Protein AF-A0AAN6LYJ6-F1 (afdb_monomer_lite)

Sequence (359 aa):
MAGTMRPEDMAMSTTPTLSSTTLPDLSLPKSASKPSTPRAPRIDIEPLYGAVKMAISDADWTLYKTSLSAFLLGNLNQEELSGRLDRIFSRAASSSSEAGGLSRAGLERAHNALVMGVYANVWRDAPEAGIASWVSSSDKLSGSVPKGTGDESEKRLKHEVMHISRRERKRLKTMHQGGGAGGSAFDFAPVDTVGGIMMEYHEARRVKLPDAGPAAQAGGYGKTNWDLEIRKRYTAPLFAETHEFPTPLTISARLLPICYESGLPQGHAPDCADLVNLATETYVKEALTAIFTIVMSNGSGYVRTAEYKKRVAREEEKVAAGEMLRVGGRELPVEAEERRRRPMLCAGFGGGGGERKVS

Radius of gyration: 39.92 Å; chains: 1; bounding box: 102×97×78 Å

Organism: NCBI:txid1892770

InterPro domains:
  IPR024738 Transcriptional coactivator Hfi1/Transcriptional adapter 1 [PF12767] (40-294)
  IPR024738 Transcriptional coactivator Hfi1/Transcriptional adapter 1 [PTHR21277] (40-304)

Structure (mmCIF, N/CA/C/O backbone):
data_AF-A0AAN6LYJ6-F1
#
_entry.id   AF-A0AAN6LYJ6-F1
#
loop_
_atom_site.group_PDB
_atom_site.id
_atom_site.type_symbol
_atom_site.label_atom_id
_atom_site.label_alt_id
_atom_site.label_comp_id
_atom_site.label_asym_id
_atom_site.label_entity_id
_atom_site.label_seq_id
_atom_site.pdbx_PDB_ins_code
_atom_site.Cartn_x
_atom_site.Cartn_y
_atom_site.Cartn_z
_atom_site.occupancy
_atom_site.B_iso_or_equiv
_atom_site.auth_seq_id
_atom_site.auth_comp_id
_atom_site.auth_asym_id
_atom_site.auth_atom_id
_atom_site.pdbx_PDB_model_num
ATOM 1 N N . MET A 1 1 ? 44.508 45.137 -17.932 1.00 35.22 1 MET A N 1
ATOM 2 C CA . MET A 1 1 ? 45.289 44.282 -18.853 1.00 35.22 1 MET A CA 1
ATOM 3 C C . MET A 1 1 ? 45.156 42.861 -18.331 1.00 35.22 1 MET A C 1
ATOM 5 O O . MET A 1 1 ? 45.597 42.612 -17.225 1.00 35.22 1 MET A O 1
ATOM 9 N N . ALA A 1 2 ? 44.207 42.078 -18.844 1.00 36.25 2 ALA A N 1
ATOM 10 C CA . ALA A 1 2 ? 44.308 41.262 -20.062 1.00 36.25 2 ALA A CA 1
ATOM 11 C C . ALA A 1 2 ? 45.275 40.077 -19.883 1.00 36.25 2 ALA A C 1
ATOM 13 O O . ALA A 1 2 ? 46.470 40.284 -19.707 1.00 36.25 2 ALA A O 1
ATOM 14 N N . GLY A 1 3 ? 44.732 38.856 -19.944 1.00 35.25 3 GLY A N 1
ATOM 15 C CA . GLY A 1 3 ? 45.495 37.608 -19.900 1.00 35.25 3 GLY A CA 1
ATOM 16 C C . GLY A 1 3 ? 44.614 36.376 -19.685 1.00 35.25 3 GLY A C 1
ATOM 17 O O . GLY A 1 3 ? 44.611 35.794 -18.611 1.00 35.25 3 GLY A O 1
ATOM 18 N N . THR A 1 4 ? 43.829 36.011 -20.698 1.00 42.16 4 THR A N 1
ATOM 19 C CA . THR A 1 4 ? 43.062 34.759 -20.794 1.00 42.16 4 THR A CA 1
ATOM 20 C C . THR A 1 4 ? 43.987 33.561 -21.032 1.00 42.16 4 THR A C 1
ATOM 22 O O . THR A 1 4 ? 44.785 33.616 -21.967 1.00 42.16 4 THR A O 1
ATOM 25 N N . MET A 1 5 ? 43.826 32.455 -20.296 1.00 34.84 5 MET A N 1
ATOM 26 C CA . MET A 1 5 ? 44.356 31.139 -20.688 1.00 34.84 5 MET A CA 1
ATOM 27 C C . MET A 1 5 ? 43.262 30.068 -20.590 1.00 34.84 5 MET A C 1
ATOM 29 O O . MET A 1 5 ? 42.453 30.070 -19.665 1.00 34.84 5 MET A O 1
ATOM 33 N N . ARG A 1 6 ? 43.211 29.226 -21.626 1.00 39.53 6 ARG A N 1
ATOM 34 C CA . ARG A 1 6 ? 42.190 28.213 -21.930 1.00 39.53 6 ARG A CA 1
ATOM 35 C C . ARG A 1 6 ? 42.387 26.940 -21.086 1.00 39.53 6 ARG A C 1
ATOM 37 O O . ARG A 1 6 ? 43.533 26.623 -20.784 1.00 39.53 6 ARG A O 1
ATOM 44 N N . PRO A 1 7 ? 41.327 26.177 -20.766 1.00 38.97 7 PRO A N 1
ATOM 45 C CA . PRO A 1 7 ? 41.443 24.883 -20.108 1.00 38.97 7 PRO A CA 1
ATOM 46 C C . PRO A 1 7 ? 41.511 23.766 -21.160 1.00 38.97 7 PRO A C 1
ATOM 48 O O . PRO A 1 7 ? 40.507 23.142 -21.476 1.00 38.97 7 PRO A O 1
ATOM 51 N N . GLU A 1 8 ? 42.696 23.528 -21.712 1.00 43.75 8 GLU A N 1
ATOM 52 C CA . GLU A 1 8 ? 42.963 22.409 -22.627 1.00 43.75 8 GLU A CA 1
ATOM 53 C C . GLU A 1 8 ? 44.213 21.656 -22.143 1.00 43.75 8 GLU A C 1
ATOM 55 O O . GLU A 1 8 ? 45.146 21.490 -22.906 1.00 43.75 8 GLU A O 1
ATOM 60 N N . ASP A 1 9 ? 44.282 21.265 -20.866 1.00 37.16 9 ASP A N 1
ATOM 61 C CA . ASP A 1 9 ? 45.361 20.405 -20.346 1.00 37.16 9 ASP A CA 1
ATOM 62 C C . ASP A 1 9 ? 44.848 19.574 -19.154 1.00 37.16 9 ASP A C 1
ATOM 64 O O . ASP A 1 9 ? 45.142 19.821 -17.983 1.00 37.16 9 ASP A O 1
ATOM 68 N N . MET A 1 10 ? 44.011 18.577 -19.457 1.00 39.38 10 MET A N 1
ATOM 69 C CA . MET A 1 10 ? 43.716 17.476 -18.538 1.00 39.38 10 MET A CA 1
ATOM 70 C C . MET A 1 10 ? 44.879 16.481 -18.570 1.00 39.38 10 MET A C 1
ATOM 72 O O . MET A 1 10 ? 45.149 15.854 -19.594 1.00 39.38 10 MET A O 1
ATOM 76 N N . ALA A 1 11 ? 45.538 16.315 -17.425 1.00 39.69 11 ALA A N 1
ATOM 77 C CA . ALA A 1 11 ? 46.565 15.310 -17.195 1.00 39.69 11 ALA A CA 1
ATOM 78 C C . ALA A 1 11 ? 46.024 13.891 -17.460 1.00 39.69 11 ALA A C 1
ATOM 80 O O . ALA A 1 11 ? 45.258 13.341 -16.666 1.00 39.69 11 ALA A O 1
ATOM 81 N N . MET A 1 12 ? 46.442 13.296 -18.578 1.00 40.44 12 MET A N 1
ATOM 82 C CA . MET A 1 12 ? 46.222 11.888 -18.894 1.00 40.44 12 MET A CA 1
ATOM 83 C C . MET A 1 12 ? 47.358 11.036 -18.318 1.00 40.44 12 MET A C 1
ATOM 85 O O . MET A 1 12 ? 48.542 11.320 -18.491 1.00 40.44 12 MET A O 1
ATOM 89 N N . SER A 1 13 ? 46.940 9.987 -17.618 1.00 36.19 13 SER A N 1
ATOM 90 C CA . SER A 1 13 ? 47.726 8.939 -16.970 1.00 36.19 13 SER A CA 1
ATOM 91 C C . SER A 1 13 ? 48.822 8.340 -17.868 1.00 36.19 13 SER A C 1
ATOM 93 O O . SER A 1 13 ? 48.566 7.930 -18.998 1.00 36.19 13 SER A O 1
ATOM 95 N N . THR A 1 14 ? 50.045 8.252 -17.342 1.00 42.72 14 THR A N 1
ATOM 96 C CA . THR A 1 14 ? 51.196 7.586 -17.960 1.00 42.72 14 THR A CA 1
ATOM 97 C C . THR A 1 14 ? 51.267 6.117 -17.532 1.00 42.72 14 THR A C 1
ATOM 99 O O . THR A 1 14 ? 51.727 5.792 -16.440 1.00 42.72 14 THR A O 1
ATOM 102 N N . THR A 1 15 ? 50.876 5.196 -18.415 1.00 40.22 15 THR A N 1
ATOM 103 C CA . THR A 1 15 ? 51.279 3.780 -18.325 1.00 40.22 15 THR A CA 1
ATOM 104 C C . THR A 1 15 ? 52.305 3.463 -19.415 1.00 40.22 15 THR A C 1
ATOM 106 O O . THR A 1 15 ? 52.010 3.705 -20.587 1.00 40.22 15 THR A O 1
ATOM 109 N N . PRO A 1 16 ? 53.494 2.925 -19.082 1.00 41.16 16 PRO A N 1
ATOM 110 C CA . PRO A 1 16 ? 54.502 2.563 -20.074 1.00 41.16 16 PRO A CA 1
ATOM 111 C C . PRO A 1 16 ? 54.126 1.273 -20.819 1.00 41.16 16 PRO A C 1
ATOM 113 O O . PRO A 1 16 ? 53.733 0.273 -20.219 1.00 41.16 16 PRO A O 1
ATOM 116 N N . THR A 1 17 ? 54.279 1.297 -22.140 1.00 44.47 17 THR A N 1
ATOM 117 C CA . THR A 1 17 ? 54.161 0.149 -23.045 1.00 44.47 17 THR A CA 1
ATOM 118 C C . THR A 1 17 ? 55.402 -0.746 -22.945 1.00 44.47 17 THR A C 1
ATOM 120 O O . THR A 1 17 ? 56.526 -0.284 -23.133 1.00 44.47 17 THR A O 1
ATOM 123 N N . LEU A 1 18 ? 55.211 -2.040 -22.661 1.00 36.66 18 LEU A N 1
ATOM 124 C CA . LEU A 1 18 ? 56.278 -3.048 -22.703 1.00 36.66 18 LEU A CA 1
ATOM 125 C C . LEU A 1 18 ? 56.369 -3.675 -24.101 1.00 36.66 18 LEU A C 1
ATOM 127 O O . LEU A 1 18 ? 55.358 -3.995 -24.727 1.00 36.66 18 LEU A O 1
ATOM 131 N N . SER A 1 19 ? 57.599 -3.826 -24.587 1.00 42.50 19 SER A N 1
ATOM 132 C CA . SER A 1 19 ? 57.957 -4.343 -25.905 1.00 42.50 19 SER A CA 1
ATOM 133 C C . SER A 1 19 ? 57.715 -5.852 -26.049 1.00 42.50 19 SER A C 1
ATOM 135 O O . SER A 1 19 ? 57.968 -6.648 -25.148 1.00 42.50 19 SER A O 1
ATOM 137 N N . SER A 1 20 ? 57.260 -6.246 -27.240 1.00 48.03 20 SER A N 1
ATOM 138 C CA . SER A 1 20 ? 57.118 -7.636 -27.680 1.00 48.03 20 SER A CA 1
ATOM 139 C C . SER A 1 20 ? 58.488 -8.215 -28.045 1.00 48.03 20 SER A C 1
ATOM 141 O O . SER A 1 20 ? 59.059 -7.864 -29.079 1.00 48.03 20 SER A O 1
ATOM 143 N N . THR A 1 21 ? 59.010 -9.140 -27.244 1.00 37.03 21 THR A N 1
ATOM 144 C CA . THR A 1 21 ? 60.080 -10.051 -27.674 1.00 37.03 21 THR A CA 1
ATOM 145 C C . THR A 1 21 ? 59.846 -11.430 -27.065 1.00 37.03 21 THR A C 1
ATOM 147 O O . THR A 1 21 ? 59.827 -11.598 -25.849 1.00 37.03 21 THR A O 1
ATOM 150 N N . THR A 1 22 ? 59.625 -12.415 -27.932 1.00 45.69 22 THR A N 1
ATOM 151 C CA . THR A 1 22 ? 59.479 -13.837 -27.606 1.00 45.69 22 THR A CA 1
ATOM 152 C C . THR A 1 22 ? 60.817 -14.425 -27.155 1.00 45.69 22 THR A C 1
ATOM 154 O O . THR A 1 22 ? 61.798 -14.333 -27.893 1.00 45.69 22 THR A O 1
ATOM 157 N N . LEU A 1 23 ? 60.851 -15.050 -25.974 1.00 36.84 23 LEU A N 1
ATOM 158 C CA . LEU A 1 23 ? 61.999 -15.807 -25.459 1.00 36.84 23 LEU A CA 1
ATOM 159 C C . LEU A 1 23 ? 61.791 -17.327 -25.629 1.00 36.84 23 LEU A C 1
ATOM 161 O O . LEU A 1 23 ? 60.643 -17.777 -25.640 1.00 36.84 23 LEU A O 1
ATOM 165 N N . PRO A 1 24 ? 62.881 -18.103 -25.801 1.00 41.25 24 PRO A N 1
ATOM 166 C CA . PRO A 1 24 ? 62.840 -19.489 -26.253 1.00 41.25 24 PRO A CA 1
ATOM 167 C C . PRO A 1 24 ? 62.455 -20.484 -25.151 1.00 41.25 24 PRO A C 1
ATOM 169 O O . PRO A 1 24 ? 62.649 -20.243 -23.961 1.00 41.25 24 PRO A O 1
ATOM 172 N N . ASP A 1 25 ? 61.931 -21.614 -25.626 1.00 46.00 25 ASP A N 1
ATOM 173 C CA . ASP A 1 25 ? 61.539 -22.833 -24.919 1.00 46.00 25 ASP A CA 1
ATOM 174 C C . ASP A 1 25 ? 62.531 -23.237 -23.814 1.00 46.00 25 ASP A C 1
ATOM 176 O O . ASP A 1 25 ? 63.673 -23.619 -24.077 1.00 46.00 25 ASP A O 1
ATOM 180 N N . LEU A 1 26 ? 62.076 -23.147 -22.562 1.00 37.19 26 LEU A N 1
ATOM 181 C CA . LEU A 1 26 ? 62.753 -23.722 -21.409 1.00 37.19 26 LEU A CA 1
ATOM 182 C C . LEU A 1 26 ? 61.766 -24.663 -20.721 1.00 37.19 26 LEU A C 1
ATOM 184 O O . LEU A 1 26 ? 60.864 -24.246 -19.993 1.00 37.19 26 LEU A O 1
ATOM 188 N N . SER A 1 27 ? 61.950 -25.951 -20.993 1.00 46.25 27 SER A N 1
ATOM 189 C CA . SER A 1 27 ? 61.278 -27.075 -20.353 1.00 46.25 27 SER A CA 1
ATOM 190 C C . SER A 1 27 ? 61.159 -26.869 -18.838 1.00 46.25 27 SER A C 1
ATOM 192 O O . SER A 1 27 ? 62.165 -26.901 -18.121 1.00 46.25 27 SER A O 1
ATOM 194 N N . LEU A 1 28 ? 59.930 -26.681 -18.345 1.00 35.25 28 LEU A N 1
ATOM 195 C CA . LEU A 1 28 ? 59.647 -26.633 -16.912 1.00 35.25 28 LEU A CA 1
ATOM 196 C C . LEU A 1 28 ? 60.074 -27.962 -16.262 1.00 35.25 28 LEU A C 1
ATOM 198 O O . LEU A 1 28 ? 59.647 -29.029 -16.720 1.00 35.25 28 LEU A O 1
ATOM 202 N N . PRO A 1 29 ? 60.849 -27.941 -15.165 1.00 39.16 29 PRO A N 1
ATOM 203 C CA . PRO A 1 29 ? 61.059 -29.139 -14.376 1.00 39.16 29 PRO A CA 1
ATOM 204 C C . PRO A 1 29 ? 59.720 -29.534 -13.743 1.00 39.16 29 PRO A C 1
ATOM 206 O O . PRO A 1 29 ? 59.057 -28.712 -13.107 1.00 39.16 29 PRO A O 1
ATOM 209 N N . LYS A 1 30 ? 59.326 -30.806 -13.902 1.00 44.53 30 LYS A N 1
ATOM 210 C CA . LYS A 1 30 ? 58.288 -31.443 -13.078 1.00 44.53 30 LYS A CA 1
ATOM 211 C C . LYS A 1 30 ? 58.607 -31.127 -11.620 1.00 44.53 30 LYS A C 1
ATOM 213 O O . LYS A 1 30 ? 59.593 -31.635 -11.088 1.00 44.53 30 LYS A O 1
ATOM 218 N N . SER A 1 31 ? 57.799 -30.279 -10.983 1.00 36.41 31 SER A N 1
ATOM 219 C CA . SER A 1 31 ? 57.945 -30.020 -9.558 1.00 36.41 31 SER A CA 1
ATOM 220 C C . SER A 1 31 ? 57.679 -31.328 -8.829 1.00 36.41 31 SER A C 1
ATOM 222 O O . SER A 1 31 ? 56.545 -31.810 -8.786 1.00 36.41 31 SER A O 1
ATOM 224 N N . ALA A 1 32 ? 58.747 -31.903 -8.286 1.00 41.16 32 ALA A N 1
ATOM 225 C CA . ALA A 1 32 ? 58.673 -32.949 -7.294 1.00 41.16 32 ALA A CA 1
ATOM 226 C C . ALA A 1 32 ? 57.682 -32.514 -6.209 1.00 41.16 32 ALA A C 1
ATOM 228 O O . ALA A 1 32 ? 57.756 -31.398 -5.683 1.00 41.16 32 ALA A O 1
ATOM 229 N N . SER A 1 33 ? 56.737 -33.403 -5.917 1.00 42.97 33 SER A N 1
ATOM 230 C CA . SER A 1 33 ? 55.856 -33.324 -4.765 1.00 42.97 33 SER A CA 1
ATOM 231 C C . SER A 1 33 ? 56.695 -33.014 -3.528 1.00 42.97 33 SER A C 1
ATOM 233 O O . SER A 1 33 ? 57.471 -33.855 -3.068 1.00 42.97 33 SER A O 1
ATOM 235 N N . LYS A 1 34 ? 56.546 -31.806 -2.979 1.00 39.91 34 LYS A N 1
ATOM 236 C CA . LYS A 1 34 ? 56.942 -31.561 -1.592 1.00 39.91 34 LYS A CA 1
ATOM 237 C C . LYS A 1 34 ? 56.217 -32.612 -0.740 1.00 39.91 34 LYS A C 1
ATOM 239 O O . LYS A 1 34 ? 55.037 -32.851 -1.015 1.00 39.91 34 LYS A O 1
ATOM 244 N N . PRO A 1 35 ? 56.861 -33.236 0.259 1.00 41.00 35 PRO A N 1
ATOM 245 C CA . PRO A 1 35 ? 56.142 -34.058 1.216 1.00 41.00 35 PRO A CA 1
ATOM 246 C C . PRO A 1 35 ? 55.232 -33.111 2.001 1.00 41.00 35 PRO A C 1
ATOM 248 O O . PRO A 1 35 ? 55.655 -32.452 2.949 1.00 41.00 35 PRO A O 1
ATOM 251 N N . SER A 1 36 ? 53.997 -32.963 1.522 1.00 49.09 36 SER A N 1
ATOM 252 C CA . SER A 1 36 ? 52.920 -32.358 2.286 1.00 49.09 36 SER A CA 1
ATOM 253 C C . SER A 1 36 ? 52.790 -33.213 3.533 1.00 49.09 36 SER A C 1
ATOM 255 O O . SER A 1 36 ? 52.619 -34.430 3.429 1.00 49.09 36 SER A O 1
ATOM 257 N N . THR A 1 37 ? 52.939 -32.596 4.704 1.00 57.88 37 THR A N 1
ATOM 258 C CA . THR A 1 37 ? 52.499 -33.160 5.981 1.00 57.88 37 THR A CA 1
ATOM 259 C C . THR A 1 37 ? 51.212 -33.949 5.730 1.00 57.88 37 THR A C 1
ATOM 261 O O . THR A 1 37 ? 50.334 -33.372 5.088 1.00 57.88 37 THR A O 1
ATOM 264 N N . PRO A 1 38 ? 51.089 -35.230 6.136 1.00 55.91 38 PRO A N 1
ATOM 265 C CA . PRO A 1 38 ? 49.973 -36.077 5.727 1.00 55.91 38 PRO A CA 1
ATOM 266 C C . PRO A 1 38 ? 48.663 -35.423 6.159 1.00 55.91 38 PRO A C 1
ATOM 268 O O . PRO A 1 38 ? 48.257 -35.490 7.320 1.00 55.91 38 PRO A O 1
ATOM 271 N N . ARG A 1 39 ? 48.025 -34.717 5.227 1.00 60.56 39 ARG A N 1
ATOM 272 C CA . ARG A 1 39 ? 46.724 -34.116 5.446 1.00 60.56 39 ARG A CA 1
ATOM 273 C C . ARG A 1 39 ? 45.759 -35.283 5.443 1.00 60.56 39 ARG A C 1
ATOM 275 O O . ARG A 1 39 ? 45.873 -36.184 4.613 1.00 60.56 39 ARG A O 1
ATOM 282 N N . ALA A 1 40 ? 44.864 -35.314 6.424 1.00 70.62 40 ALA A N 1
ATOM 283 C CA . ALA A 1 40 ? 43.937 -36.426 6.560 1.00 70.62 40 ALA A CA 1
ATOM 284 C C . ALA A 1 40 ? 43.238 -36.691 5.209 1.00 70.62 40 ALA A C 1
ATOM 286 O O . ALA A 1 40 ? 42.782 -35.725 4.581 1.00 70.62 40 ALA A O 1
ATOM 287 N N . PRO A 1 41 ? 43.153 -37.961 4.765 1.00 75.06 41 PRO A N 1
ATOM 288 C CA . PRO A 1 41 ? 42.581 -38.309 3.467 1.00 75.06 41 PRO A CA 1
ATOM 289 C C . PRO A 1 41 ? 41.174 -37.730 3.351 1.00 75.06 41 PRO A C 1
ATOM 291 O O . PRO A 1 41 ? 40.460 -37.646 4.351 1.00 75.06 41 PRO A O 1
ATOM 294 N N . ARG A 1 42 ? 40.771 -37.275 2.163 1.00 79.31 42 ARG A N 1
ATOM 295 C CA . ARG A 1 42 ? 39.462 -36.639 1.961 1.00 79.31 42 ARG A CA 1
ATOM 296 C C . ARG A 1 42 ? 38.343 -37.556 2.469 1.00 79.31 42 ARG A C 1
ATOM 298 O O . ARG A 1 42 ? 38.397 -38.764 2.266 1.00 79.31 42 ARG A O 1
ATOM 305 N N . ILE A 1 43 ? 37.362 -36.993 3.172 1.00 85.56 43 ILE A N 1
ATOM 306 C CA . ILE A 1 43 ? 36.210 -37.771 3.637 1.00 85.56 43 ILE A CA 1
ATOM 307 C C . ILE A 1 43 ? 35.398 -38.148 2.407 1.00 85.56 43 ILE A C 1
ATOM 309 O O . ILE A 1 43 ? 35.029 -37.265 1.626 1.00 85.56 43 ILE A O 1
ATOM 313 N N . ASP A 1 44 ? 35.110 -39.436 2.259 1.00 84.75 44 ASP A N 1
ATOM 314 C CA . ASP A 1 44 ? 34.192 -39.903 1.236 1.00 84.75 44 ASP A CA 1
ATOM 315 C C . ASP A 1 44 ? 32.763 -39.453 1.575 1.00 84.75 44 ASP A C 1
ATOM 317 O O . ASP A 1 44 ? 32.168 -39.862 2.575 1.00 84.75 44 ASP A O 1
ATOM 321 N N . ILE A 1 45 ? 32.238 -38.544 0.756 1.00 87.50 45 ILE A N 1
ATOM 322 C CA . ILE A 1 45 ? 30.889 -37.989 0.904 1.00 87.50 45 ILE A CA 1
ATOM 323 C C . ILE A 1 45 ? 29.832 -38.849 0.211 1.00 87.50 45 ILE A C 1
ATOM 325 O O . ILE A 1 45 ? 28.647 -38.625 0.442 1.00 87.50 45 ILE A O 1
ATOM 329 N N . GLU A 1 46 ? 30.231 -39.816 -0.618 1.00 84.62 46 GLU A N 1
ATOM 330 C CA . GLU A 1 46 ? 29.321 -40.687 -1.360 1.00 84.62 46 GLU A CA 1
ATOM 331 C C . GLU A 1 46 ? 28.373 -41.487 -0.448 1.00 84.62 46 GLU A C 1
ATOM 333 O O . GLU A 1 46 ? 27.155 -41.365 -0.627 1.00 84.62 46 GLU A O 1
ATOM 338 N N . PRO A 1 47 ? 28.844 -42.214 0.586 1.00 87.94 47 PRO A N 1
ATOM 339 C CA . PRO A 1 47 ? 27.946 -42.944 1.482 1.00 87.94 47 PRO A CA 1
ATOM 340 C C . PRO A 1 47 ? 27.035 -42.007 2.288 1.00 87.94 47 PRO A C 1
ATOM 342 O O . PRO A 1 47 ? 25.889 -42.351 2.574 1.00 87.94 47 PRO A O 1
ATOM 345 N N . LEU A 1 48 ? 27.511 -40.801 2.616 1.00 87.69 48 LEU A N 1
ATOM 346 C CA . LEU A 1 48 ? 26.734 -39.798 3.350 1.00 87.69 48 LEU A CA 1
ATOM 347 C C . LEU A 1 48 ? 25.624 -39.204 2.475 1.00 87.69 48 LEU A C 1
ATOM 349 O O . LEU A 1 48 ? 24.488 -39.055 2.920 1.00 87.69 48 LEU A O 1
ATOM 353 N N . TYR A 1 49 ? 25.937 -38.904 1.216 1.00 88.50 49 TYR A N 1
ATOM 354 C CA . TYR A 1 49 ? 24.971 -38.438 0.230 1.00 88.50 49 TYR A CA 1
ATOM 355 C C . TYR A 1 49 ? 23.918 -39.511 -0.057 1.00 88.50 49 TYR A C 1
ATOM 357 O O . TYR A 1 49 ? 22.723 -39.211 -0.056 1.00 88.50 49 TYR A O 1
ATOM 365 N N . GLY A 1 50 ? 24.353 -40.761 -0.249 1.00 86.12 50 GLY A N 1
ATOM 366 C CA . GLY A 1 50 ? 23.474 -41.908 -0.463 1.00 86.12 50 GLY A CA 1
ATOM 367 C C . GLY A 1 50 ? 22.507 -42.122 0.698 1.00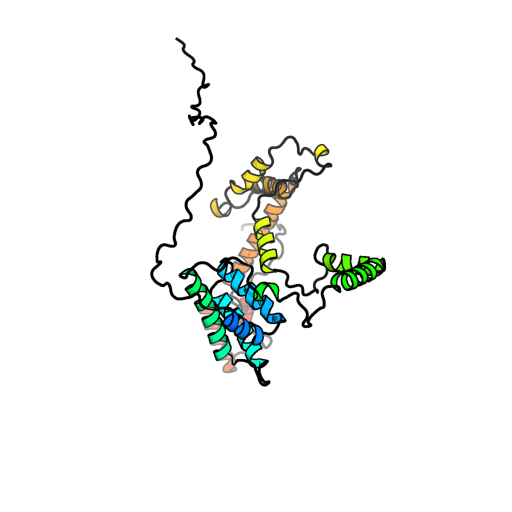 86.12 50 GLY A C 1
ATOM 368 O O . GLY A 1 50 ? 21.307 -42.250 0.469 1.00 86.12 50 GLY A O 1
ATOM 369 N N . ALA A 1 51 ? 22.994 -42.057 1.941 1.00 86.19 51 ALA A N 1
ATOM 370 C CA . ALA A 1 51 ? 22.163 -42.210 3.134 1.00 86.19 51 ALA A CA 1
ATOM 371 C C . ALA A 1 51 ? 21.048 -41.153 3.227 1.00 86.19 51 ALA A C 1
ATOM 373 O O . ALA A 1 51 ? 19.912 -41.486 3.558 1.00 86.19 51 ALA A O 1
ATOM 374 N N . VAL A 1 52 ? 21.347 -39.888 2.908 1.00 88.19 52 VAL A N 1
ATOM 375 C CA . VAL A 1 52 ? 20.335 -38.818 2.920 1.00 88.19 52 VAL A CA 1
ATOM 376 C C . VAL A 1 52 ? 19.379 -38.958 1.733 1.00 88.19 52 VAL A C 1
ATOM 378 O O . VAL A 1 52 ? 18.170 -38.846 1.911 1.00 88.19 52 VAL A O 1
ATOM 381 N N . LYS A 1 53 ? 19.895 -39.238 0.530 1.00 88.00 53 LYS A N 1
ATOM 382 C CA . LYS A 1 53 ? 19.073 -39.373 -0.680 1.00 88.00 53 LYS A CA 1
ATOM 383 C C . LYS A 1 53 ? 18.109 -40.558 -0.594 1.00 88.00 53 LYS A C 1
ATOM 385 O O . LYS A 1 53 ? 16.970 -40.418 -1.005 1.00 88.00 53 LYS A O 1
ATOM 390 N N . MET A 1 54 ? 18.539 -41.698 -0.055 1.00 85.44 54 MET A N 1
ATOM 391 C CA . MET A 1 54 ? 17.672 -42.872 0.117 1.00 85.44 54 MET A CA 1
ATOM 392 C C . MET A 1 54 ? 16.587 -42.664 1.177 1.00 85.44 54 MET A C 1
ATOM 394 O O . MET A 1 54 ? 15.542 -43.302 1.114 1.00 85.44 54 MET A O 1
ATOM 398 N N . ALA A 1 55 ? 16.837 -41.802 2.16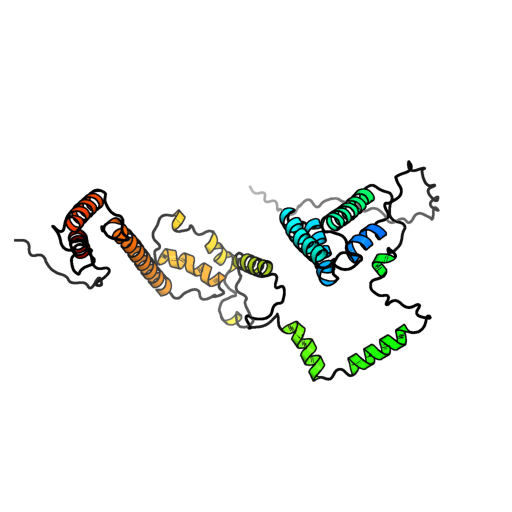2 1.00 84.81 55 ALA A N 1
ATOM 399 C CA . ALA A 1 55 ? 15.896 -41.546 3.245 1.00 84.81 55 ALA A CA 1
ATOM 400 C C . ALA A 1 55 ? 14.835 -40.488 2.898 1.00 84.81 55 ALA A C 1
ATOM 402 O O . ALA A 1 55 ? 13.830 -40.391 3.597 1.00 84.81 55 ALA A O 1
ATOM 403 N N . ILE A 1 56 ? 15.050 -39.682 1.855 1.00 87.31 56 ILE A N 1
ATOM 404 C CA . ILE A 1 56 ? 14.145 -38.608 1.429 1.00 87.31 56 ILE A CA 1
ATOM 405 C C . ILE A 1 56 ? 13.439 -39.030 0.134 1.00 87.31 56 ILE A C 1
ATOM 407 O O . ILE A 1 56 ? 14.048 -39.633 -0.743 1.00 87.31 56 ILE A O 1
ATOM 411 N N . SER A 1 57 ? 12.155 -38.694 -0.009 1.00 84.81 57 SER A N 1
ATOM 412 C CA . SER A 1 57 ? 11.408 -38.952 -1.248 1.00 84.81 57 SER A CA 1
ATOM 413 C C . SER A 1 57 ? 11.980 -38.160 -2.437 1.00 84.81 57 SER A C 1
ATOM 415 O O . SER A 1 57 ? 12.501 -37.059 -2.260 1.00 84.81 57 SER A O 1
ATOM 417 N N . ASP A 1 58 ? 11.829 -38.653 -3.671 1.00 79.56 58 ASP A N 1
ATOM 418 C CA . ASP A 1 58 ? 12.320 -37.940 -4.867 1.00 79.56 58 ASP A CA 1
ATOM 419 C C . ASP A 1 58 ? 11.703 -36.535 -5.027 1.00 79.56 58 ASP A C 1
ATOM 421 O O . ASP A 1 58 ? 12.372 -35.595 -5.473 1.00 79.56 58 ASP A O 1
ATOM 425 N N . ALA A 1 59 ? 10.443 -36.366 -4.612 1.00 79.38 59 ALA A N 1
ATOM 426 C CA . ALA A 1 59 ? 9.756 -35.076 -4.620 1.00 79.38 59 ALA A CA 1
ATOM 427 C C . ALA A 1 59 ? 10.383 -34.089 -3.618 1.00 79.38 59 ALA A C 1
ATOM 429 O O . ALA A 1 59 ? 10.646 -32.931 -3.954 1.00 79.38 59 ALA A O 1
ATOM 430 N N . ASP A 1 60 ? 10.685 -34.554 -2.404 1.00 86.00 60 ASP A N 1
ATOM 431 C CA . ASP A 1 60 ? 11.289 -33.731 -1.353 1.00 86.00 60 ASP A CA 1
ATOM 432 C C . ASP A 1 60 ? 12.796 -33.523 -1.556 1.00 86.00 60 ASP A C 1
ATOM 434 O O . ASP A 1 60 ? 13.360 -32.539 -1.075 1.00 86.00 60 ASP A O 1
ATOM 438 N N . TRP A 1 61 ? 13.461 -34.402 -2.308 1.00 88.94 61 TRP A N 1
ATOM 439 C CA . TRP A 1 61 ? 14.893 -34.326 -2.587 1.00 88.94 61 TRP A CA 1
ATOM 440 C C . TRP A 1 61 ? 15.274 -33.058 -3.354 1.00 88.94 61 TRP A C 1
ATOM 442 O O . TRP A 1 61 ? 16.300 -32.422 -3.085 1.00 88.94 61 TRP A O 1
ATOM 452 N N . THR A 1 62 ? 14.434 -32.654 -4.308 1.00 88.56 62 THR A N 1
ATOM 453 C CA . THR A 1 62 ? 14.635 -31.401 -5.043 1.00 88.56 62 THR A CA 1
ATOM 454 C C . THR A 1 62 ? 14.493 -30.204 -4.108 1.00 88.56 62 THR A C 1
ATOM 456 O O . THR A 1 62 ? 15.358 -29.329 -4.119 1.00 88.56 62 THR A O 1
ATOM 459 N N . LEU A 1 63 ? 13.476 -30.205 -3.240 1.00 88.69 63 LEU A N 1
ATOM 460 C CA . LEU A 1 63 ? 13.240 -29.144 -2.257 1.00 88.69 63 LEU A CA 1
ATOM 461 C C . LEU A 1 63 ? 14.361 -29.049 -1.210 1.00 88.69 63 LEU A C 1
ATOM 463 O O . LEU A 1 63 ? 14.743 -27.952 -0.802 1.00 88.69 63 LEU A O 1
ATOM 467 N N . TYR A 1 64 ? 14.910 -30.188 -0.793 1.00 92.31 64 TYR A N 1
ATOM 468 C CA . TYR A 1 64 ? 16.049 -30.268 0.116 1.00 92.31 64 TYR A CA 1
ATOM 469 C C . TYR A 1 64 ? 17.291 -29.592 -0.484 1.00 92.31 64 TYR A C 1
ATOM 471 O O . TYR A 1 64 ? 17.872 -28.698 0.135 1.00 92.31 64 TYR A O 1
ATOM 479 N N . LYS A 1 65 ? 17.662 -29.952 -1.723 1.00 91.12 65 LYS A N 1
ATOM 480 C CA . LYS A 1 65 ? 18.814 -29.352 -2.418 1.00 91.12 65 LYS A CA 1
ATOM 481 C C . LYS A 1 65 ? 18.629 -27.854 -2.645 1.00 91.12 65 LYS A C 1
ATOM 483 O O . LYS A 1 65 ? 19.551 -27.091 -2.376 1.00 91.12 65 LYS A O 1
ATOM 488 N N . THR A 1 66 ? 17.454 -27.424 -3.113 1.00 90.56 66 THR A N 1
ATOM 489 C CA . THR A 1 66 ? 17.191 -26.000 -3.373 1.00 90.56 66 THR A CA 1
ATOM 490 C C . THR A 1 66 ? 17.192 -25.179 -2.090 1.00 90.56 66 THR A C 1
ATOM 492 O O . THR A 1 66 ? 17.745 -24.083 -2.086 1.00 90.56 66 THR A O 1
ATOM 495 N N . SER A 1 67 ? 16.652 -25.712 -0.990 1.00 91.25 67 SER A N 1
ATOM 496 C CA . SER A 1 67 ? 16.679 -25.043 0.317 1.00 91.25 67 SER A CA 1
ATOM 497 C C . SER A 1 67 ? 18.107 -24.889 0.844 1.00 91.25 67 SER A C 1
ATOM 499 O O . SER A 1 67 ? 18.461 -23.812 1.319 1.00 91.25 67 SER A O 1
ATOM 501 N N . LEU A 1 68 ? 18.950 -25.918 0.695 1.00 91.62 68 LEU A N 1
ATOM 502 C CA . LEU A 1 68 ? 20.356 -25.848 1.094 1.00 91.62 68 LEU A CA 1
ATOM 503 C C . LEU A 1 68 ? 21.152 -24.864 0.222 1.00 91.62 68 LEU A C 1
ATOM 505 O O . LEU A 1 68 ? 21.904 -24.051 0.751 1.00 91.62 68 LEU A O 1
ATOM 509 N N . SER A 1 69 ? 20.963 -24.884 -1.102 1.00 92.31 69 SER A N 1
ATOM 510 C CA . SER A 1 69 ? 21.599 -23.919 -2.008 1.00 92.31 69 SER A CA 1
ATOM 511 C C . SER A 1 69 ? 21.178 -22.486 -1.704 1.00 92.31 69 SER A C 1
ATOM 513 O O . SER A 1 69 ? 22.020 -21.597 -1.663 1.00 92.31 69 SER A O 1
ATOM 515 N N . ALA A 1 70 ? 19.891 -22.254 -1.462 1.00 89.31 70 ALA A N 1
ATOM 516 C CA . ALA A 1 70 ? 19.383 -20.925 -1.174 1.00 89.31 70 ALA A CA 1
ATOM 517 C C . ALA A 1 70 ? 19.848 -20.415 0.206 1.00 89.31 70 ALA A C 1
ATOM 519 O O . ALA A 1 70 ? 20.139 -19.231 0.330 1.00 89.31 70 ALA A O 1
ATOM 520 N N . PHE A 1 71 ? 20.045 -21.290 1.199 1.00 93.06 71 PHE A N 1
ATOM 521 C CA . PHE A 1 71 ? 20.727 -20.925 2.447 1.00 93.06 71 PHE A CA 1
ATOM 522 C C . PHE A 1 71 ? 22.201 -20.554 2.221 1.00 93.06 71 PHE A C 1
ATOM 524 O O . PHE A 1 71 ? 22.644 -19.501 2.669 1.00 93.06 71 PHE A O 1
ATOM 531 N N . LEU A 1 72 ? 22.954 -21.363 1.464 1.00 89.12 72 LEU A N 1
ATOM 532 C CA . LEU A 1 72 ? 24.371 -21.093 1.175 1.00 89.12 72 LEU A CA 1
ATOM 533 C C . LEU A 1 72 ? 24.591 -19.816 0.346 1.00 89.12 72 LEU A C 1
ATOM 535 O O . LEU A 1 72 ? 25.633 -19.181 0.473 1.00 89.12 72 LEU A O 1
ATOM 539 N N . LEU A 1 73 ? 23.619 -19.435 -0.487 1.00 91.12 73 LEU A N 1
ATOM 540 C CA . LEU A 1 73 ? 23.632 -18.190 -1.262 1.00 91.12 73 LEU A CA 1
ATOM 541 C C . LEU A 1 73 ? 23.132 -16.968 -0.467 1.00 91.12 73 LEU A C 1
ATOM 543 O O . LEU A 1 73 ? 23.158 -15.862 -0.997 1.00 91.12 73 LEU A O 1
ATOM 547 N N . GLY A 1 74 ? 22.689 -17.150 0.783 1.00 90.75 74 GLY A N 1
ATOM 548 C CA . GLY A 1 74 ? 22.196 -16.069 1.644 1.00 90.75 74 GLY A CA 1
ATOM 549 C C . GLY A 1 74 ? 20.738 -15.659 1.405 1.00 90.75 74 GLY A C 1
ATOM 550 O O . GLY A 1 74 ? 20.304 -14.638 1.926 1.00 90.75 74 GLY A O 1
ATOM 551 N N . ASN A 1 75 ? 19.970 -16.447 0.648 1.00 90.00 75 ASN A N 1
ATOM 552 C CA . ASN A 1 75 ? 18.551 -16.196 0.377 1.00 90.00 75 ASN A CA 1
ATOM 553 C C . ASN A 1 75 ? 17.620 -16.725 1.482 1.00 90.00 75 ASN A C 1
ATOM 555 O O . ASN A 1 75 ? 16.434 -16.409 1.461 1.00 90.00 75 ASN A O 1
ATOM 559 N N . LEU A 1 76 ? 18.119 -17.569 2.396 1.00 90.69 76 LEU A N 1
ATOM 560 C CA . LEU A 1 76 ? 17.373 -18.045 3.566 1.00 90.69 76 LEU A CA 1
ATOM 561 C C . LEU A 1 76 ? 18.121 -17.761 4.865 1.00 90.69 76 LEU A C 1
ATOM 563 O O . LEU A 1 76 ? 19.337 -17.927 4.953 1.00 90.69 76 LEU A O 1
ATOM 567 N N . ASN A 1 77 ? 17.342 -17.450 5.895 1.00 92.31 77 ASN A N 1
ATOM 568 C CA . ASN A 1 77 ? 17.743 -17.427 7.301 1.00 92.31 77 ASN A CA 1
ATOM 569 C C . ASN A 1 77 ? 17.881 -18.871 7.860 1.00 92.31 77 ASN A C 1
ATOM 571 O O . ASN A 1 77 ? 17.223 -19.800 7.388 1.00 92.31 77 ASN A O 1
ATOM 575 N N . GLN A 1 78 ? 18.716 -19.067 8.889 1.00 91.94 78 GLN A N 1
ATOM 576 C CA . GLN A 1 78 ? 18.850 -20.324 9.642 1.00 91.94 78 GLN A CA 1
ATOM 577 C C . GLN A 1 78 ? 17.505 -20.893 10.133 1.00 91.94 78 GLN A C 1
ATOM 579 O O . GLN A 1 78 ? 17.283 -22.094 10.010 1.00 91.94 78 GLN A O 1
ATOM 584 N N . GLU A 1 79 ? 16.612 -20.055 10.663 1.00 92.38 79 GLU A N 1
ATOM 585 C CA . GLU A 1 79 ? 15.283 -20.451 11.156 1.00 92.38 79 GLU A CA 1
ATOM 586 C C . GLU A 1 79 ? 14.372 -20.941 10.019 1.00 92.38 79 GLU A C 1
ATOM 588 O O . GLU A 1 79 ? 13.622 -21.910 10.158 1.00 92.38 79 GLU A O 1
ATOM 593 N N . GLU A 1 80 ? 14.472 -20.311 8.850 1.00 92.00 80 GLU A N 1
ATOM 594 C CA . GLU A 1 80 ? 13.715 -20.712 7.666 1.00 92.00 80 GLU A CA 1
ATOM 595 C C . GLU A 1 80 ? 14.247 -22.023 7.089 1.00 92.00 80 GLU A C 1
ATOM 597 O O . GLU A 1 80 ? 13.461 -22.884 6.681 1.00 92.00 80 GLU A O 1
ATOM 602 N N . LEU A 1 81 ? 15.574 -22.200 7.076 1.00 92.81 81 LEU A N 1
ATOM 603 C CA . LEU A 1 81 ? 16.198 -23.458 6.690 1.00 92.81 81 LEU A CA 1
ATOM 604 C C . LEU A 1 81 ? 15.766 -24.576 7.643 1.00 92.81 81 LEU A C 1
ATOM 606 O O . LEU A 1 81 ? 15.300 -25.610 7.164 1.00 92.81 81 LEU A O 1
ATOM 610 N N . SER A 1 82 ? 15.870 -24.377 8.963 1.00 92.00 82 SER A N 1
ATOM 611 C CA . SER A 1 82 ? 15.456 -25.389 9.940 1.00 92.00 82 SER A CA 1
ATOM 612 C C . SER A 1 82 ? 13.977 -25.723 9.793 1.00 92.00 82 SER A C 1
ATOM 614 O O . SER A 1 82 ? 13.637 -26.896 9.697 1.00 92.00 82 SER A O 1
ATOM 616 N N . GLY A 1 83 ? 13.102 -24.726 9.625 1.00 93.06 83 GLY A N 1
ATOM 617 C CA . GLY A 1 83 ? 11.673 -24.959 9.412 1.00 93.06 83 GLY A CA 1
ATOM 618 C C . GLY A 1 83 ? 11.356 -25.744 8.131 1.00 93.06 83 GLY A C 1
ATOM 619 O O . GLY A 1 83 ? 10.435 -26.567 8.115 1.00 93.06 83 GLY A O 1
ATOM 620 N N . ARG A 1 84 ? 12.113 -25.536 7.044 1.00 92.56 84 ARG A N 1
ATOM 621 C CA . ARG A 1 84 ? 11.968 -26.320 5.802 1.00 92.56 84 ARG A CA 1
ATOM 622 C C . ARG A 1 84 ? 12.505 -27.740 5.962 1.00 92.56 84 ARG A C 1
ATOM 624 O O . ARG A 1 84 ? 11.821 -28.684 5.563 1.00 92.56 84 ARG A O 1
ATOM 631 N N . LEU A 1 85 ? 13.683 -27.899 6.564 1.00 91.25 85 LEU A N 1
ATOM 632 C CA . LEU A 1 85 ? 14.288 -29.206 6.824 1.00 91.25 85 LEU A CA 1
ATOM 633 C C . LEU A 1 85 ? 13.441 -30.034 7.795 1.00 91.25 85 LEU A C 1
ATOM 635 O O . LEU A 1 85 ? 13.219 -31.210 7.538 1.00 91.25 85 LEU A O 1
ATOM 639 N N . ASP A 1 86 ? 12.860 -29.422 8.825 1.00 91.00 86 ASP A N 1
ATOM 640 C CA . ASP A 1 86 ? 11.987 -30.090 9.792 1.00 91.00 86 ASP A CA 1
ATOM 641 C C . ASP A 1 86 ? 10.755 -30.711 9.137 1.00 91.00 86 ASP A C 1
ATOM 643 O O . ASP A 1 86 ? 10.352 -31.822 9.494 1.00 91.00 86 ASP A O 1
ATOM 647 N N . ARG A 1 87 ? 10.162 -30.025 8.154 1.00 89.94 87 ARG A N 1
ATOM 648 C CA . ARG A 1 87 ? 9.017 -30.538 7.385 1.00 89.94 87 ARG A CA 1
ATOM 649 C C . ARG A 1 87 ? 9.423 -31.703 6.488 1.00 89.94 87 ARG A C 1
ATOM 651 O O . ARG A 1 87 ? 8.692 -32.684 6.401 1.00 89.94 87 ARG A O 1
ATOM 658 N N . ILE A 1 88 ? 10.590 -31.613 5.853 1.00 89.75 88 ILE A N 1
ATOM 659 C CA . ILE A 1 88 ? 11.133 -32.690 5.016 1.00 89.75 88 ILE A CA 1
ATOM 660 C C . ILE A 1 88 ? 11.459 -33.913 5.882 1.00 89.75 88 ILE A C 1
ATOM 662 O O . ILE A 1 88 ? 11.042 -35.021 5.561 1.00 89.75 88 ILE A O 1
ATOM 666 N N . PHE A 1 89 ? 12.136 -33.722 7.016 1.00 90.19 89 PHE A N 1
ATOM 667 C CA . PHE A 1 89 ? 12.546 -34.808 7.905 1.00 90.19 89 PHE A CA 1
ATOM 668 C C . PHE A 1 89 ? 11.370 -35.458 8.634 1.00 90.19 89 PHE A C 1
ATOM 670 O O . PHE A 1 89 ? 11.365 -36.672 8.814 1.00 90.19 89 PHE A O 1
ATOM 677 N N . SER A 1 90 ? 10.354 -34.683 9.026 1.00 87.75 90 SER A N 1
ATOM 678 C CA . SER A 1 90 ? 9.123 -35.236 9.609 1.00 87.75 90 SER A CA 1
ATOM 679 C C . SER A 1 90 ? 8.319 -36.056 8.600 1.00 87.75 90 SER A C 1
ATOM 681 O O . SER A 1 90 ? 7.858 -37.141 8.945 1.00 87.75 90 SER A O 1
ATOM 683 N N . ARG A 1 91 ? 8.206 -35.589 7.351 1.00 85.12 91 ARG A N 1
ATOM 684 C CA . ARG A 1 91 ? 7.543 -36.327 6.265 1.00 85.12 91 ARG A CA 1
ATOM 685 C C . ARG A 1 91 ? 8.302 -37.596 5.875 1.00 85.12 91 ARG A C 1
ATOM 687 O O . ARG A 1 91 ? 7.694 -38.651 5.722 1.00 85.12 91 ARG A O 1
ATOM 694 N N . ALA A 1 92 ? 9.627 -37.508 5.767 1.00 83.06 92 ALA A N 1
ATOM 695 C CA . ALA A 1 92 ? 10.486 -38.660 5.513 1.00 83.06 92 ALA A CA 1
ATOM 696 C C . ALA A 1 92 ? 10.319 -39.724 6.613 1.00 83.06 92 ALA A C 1
ATOM 698 O O . ALA A 1 92 ? 10.056 -40.888 6.315 1.00 83.06 92 ALA A O 1
ATOM 699 N N . ALA A 1 93 ? 10.346 -39.304 7.882 1.00 81.06 93 ALA A N 1
ATOM 700 C CA . ALA A 1 93 ? 10.176 -40.192 9.029 1.00 81.06 93 ALA A CA 1
ATOM 701 C C . ALA A 1 93 ? 8.767 -40.804 9.151 1.00 81.06 93 ALA A C 1
ATOM 703 O O . ALA A 1 93 ? 8.625 -41.896 9.696 1.00 81.06 93 ALA A O 1
ATOM 704 N N . SER A 1 94 ? 7.716 -40.134 8.662 1.00 76.31 94 SER A N 1
ATOM 705 C CA . SER A 1 94 ? 6.371 -40.721 8.628 1.00 76.31 94 SER A CA 1
ATOM 706 C C . SER A 1 94 ? 6.196 -41.719 7.481 1.00 76.31 94 SER A C 1
ATOM 708 O O . SER A 1 94 ? 5.389 -42.635 7.591 1.00 76.31 94 SER A O 1
ATOM 710 N N . SER A 1 95 ? 6.949 -41.561 6.387 1.00 68.94 95 SER A N 1
ATOM 711 C CA . SER A 1 95 ? 6.935 -42.488 5.244 1.00 68.94 95 SER A CA 1
ATOM 712 C C . SER A 1 95 ? 7.793 -43.743 5.451 1.00 68.94 95 SER A C 1
ATOM 714 O O . SER A 1 95 ? 7.539 -44.771 4.831 1.00 68.94 95 SER A O 1
ATOM 716 N N . SER A 1 96 ? 8.766 -43.703 6.366 1.00 62.12 96 SER A N 1
ATOM 717 C CA . SER A 1 96 ? 9.726 -44.784 6.633 1.00 62.12 96 SER A CA 1
ATOM 718 C C . SER A 1 96 ? 9.179 -45.959 7.462 1.00 62.12 96 SER A C 1
ATOM 720 O O . SER A 1 96 ? 9.955 -46.651 8.115 1.00 62.12 96 SER A O 1
ATOM 722 N N . SER A 1 97 ? 7.860 -46.185 7.490 1.00 55.75 97 SER A N 1
ATOM 723 C CA . SER A 1 97 ? 7.256 -47.295 8.254 1.00 55.75 97 SER A CA 1
ATOM 724 C C . SER A 1 97 ? 7.529 -48.689 7.662 1.00 55.75 97 SER A C 1
ATOM 726 O O . SER A 1 97 ? 7.226 -49.690 8.306 1.00 55.75 97 SER A O 1
ATOM 728 N N . GLU A 1 98 ? 8.151 -48.766 6.481 1.00 50.09 98 GLU A N 1
ATOM 729 C CA . GLU A 1 98 ? 8.624 -50.014 5.877 1.00 50.09 98 GLU A CA 1
ATOM 730 C C . GLU A 1 98 ? 10.153 -50.169 5.968 1.00 50.09 98 GLU A C 1
ATOM 732 O O . GLU A 1 98 ? 10.913 -49.198 6.018 1.00 50.09 98 GLU A O 1
ATOM 737 N N . ALA A 1 99 ? 10.588 -51.430 6.039 1.00 44.81 99 ALA A N 1
ATOM 738 C CA . ALA A 1 99 ? 11.925 -51.887 6.408 1.00 44.81 99 ALA A CA 1
ATOM 739 C C . ALA A 1 99 ? 13.055 -51.277 5.551 1.00 44.81 99 ALA A C 1
ATOM 741 O O . ALA A 1 99 ? 13.432 -51.820 4.516 1.00 44.81 99 ALA A O 1
ATOM 742 N N . GLY A 1 100 ? 13.627 -50.160 6.012 1.00 55.66 100 GLY A N 1
ATOM 743 C CA . GLY A 1 100 ? 14.816 -49.552 5.402 1.00 55.66 100 GLY A CA 1
ATOM 744 C C . GLY A 1 100 ? 14.982 -48.045 5.612 1.00 55.66 100 GLY A C 1
ATOM 745 O O . GLY A 1 100 ? 16.065 -47.525 5.354 1.00 55.66 100 GLY A O 1
ATOM 746 N N . GLY A 1 101 ? 13.956 -47.330 6.081 1.00 63.88 101 GLY A N 1
ATOM 747 C CA . GLY A 1 101 ? 14.057 -45.881 6.276 1.00 63.88 101 GLY A CA 1
ATOM 748 C C . GLY A 1 101 ? 14.693 -45.466 7.612 1.00 63.88 101 GLY A C 1
ATOM 749 O O . GLY A 1 101 ? 14.585 -46.152 8.629 1.00 63.88 101 GLY A O 1
ATOM 750 N N . LEU A 1 102 ? 15.380 -44.319 7.612 1.00 72.44 102 LEU A N 1
ATOM 751 C CA . LEU A 1 102 ? 15.974 -43.731 8.816 1.00 72.44 102 LEU A CA 1
ATOM 752 C C . LEU A 1 102 ? 14.891 -43.047 9.663 1.00 72.44 102 LEU A C 1
ATOM 754 O O . LEU A 1 102 ? 14.045 -42.327 9.141 1.00 72.44 102 LEU A O 1
ATOM 758 N N . SER A 1 103 ? 14.972 -43.189 10.990 1.00 83.38 103 SER A N 1
ATOM 759 C CA . SER A 1 103 ? 14.178 -42.356 11.901 1.00 83.38 103 SER A CA 1
ATOM 760 C C . SER A 1 103 ? 14.526 -40.876 11.724 1.00 83.38 103 SER A C 1
ATOM 762 O O . SER A 1 103 ? 15.626 -40.546 11.277 1.00 83.38 103 SER A O 1
ATOM 764 N N . ARG A 1 104 ? 13.638 -39.968 12.152 1.00 85.69 104 ARG A N 1
ATOM 765 C CA . ARG A 1 104 ? 13.888 -38.516 12.105 1.00 85.69 104 ARG A CA 1
ATOM 766 C C . ARG A 1 104 ? 15.272 -38.142 12.660 1.00 85.69 104 ARG A C 1
ATOM 768 O O . ARG A 1 104 ? 16.049 -37.481 11.982 1.00 85.69 104 ARG A O 1
ATOM 775 N N . ALA A 1 105 ? 15.611 -38.640 13.850 1.00 85.56 105 ALA A N 1
ATOM 776 C CA . ALA A 1 105 ? 16.910 -38.393 14.481 1.00 85.56 105 ALA A CA 1
ATOM 777 C C . ALA A 1 105 ? 18.087 -39.035 13.718 1.00 85.56 105 ALA A C 1
ATOM 779 O O . ALA A 1 105 ? 19.220 -38.560 13.794 1.00 85.56 105 ALA A O 1
ATOM 780 N N . GLY A 1 106 ? 17.845 -40.141 13.006 1.00 86.56 106 GLY A N 1
ATOM 781 C CA . GLY A 1 106 ? 18.819 -40.743 12.098 1.00 86.56 106 GLY A CA 1
ATOM 782 C C . GLY A 1 106 ? 19.080 -39.861 10.880 1.00 86.56 106 GLY A C 1
ATOM 783 O O . GLY A 1 106 ? 20.235 -39.657 10.516 1.00 86.56 106 GLY A O 1
ATOM 784 N N . LEU A 1 107 ? 18.023 -39.300 10.294 1.00 87.69 107 LEU A N 1
ATOM 785 C CA . LEU A 1 107 ? 18.106 -38.424 9.130 1.00 87.69 107 LEU A CA 1
ATOM 786 C C . LEU A 1 107 ? 18.773 -37.084 9.461 1.00 87.69 107 LEU A C 1
ATOM 788 O O . LEU A 1 107 ? 19.640 -36.638 8.716 1.00 87.69 107 LEU A O 1
ATOM 792 N N . GLU A 1 108 ? 18.456 -36.495 10.615 1.00 90.62 108 GLU A N 1
ATOM 793 C CA . GLU A 1 108 ? 19.147 -35.308 11.135 1.00 90.62 108 GLU A CA 1
ATOM 794 C C . GLU A 1 108 ? 20.651 -35.576 11.314 1.00 90.62 108 GLU A C 1
ATOM 796 O O . GLU A 1 108 ? 21.488 -34.784 10.882 1.00 90.62 108 GLU A O 1
ATOM 801 N N . ARG A 1 109 ? 21.020 -36.738 11.876 1.00 91.44 109 ARG A N 1
ATOM 802 C CA . ARG A 1 109 ? 22.429 -37.151 11.982 1.00 91.44 109 ARG A CA 1
ATOM 803 C C . ARG A 1 109 ? 23.090 -37.342 10.619 1.00 91.44 109 ARG A C 1
ATOM 805 O O . ARG A 1 109 ? 24.230 -36.915 10.458 1.00 91.44 109 ARG A O 1
ATOM 812 N N . ALA A 1 110 ? 22.404 -37.945 9.650 1.00 90.00 110 ALA A N 1
ATOM 813 C CA . ALA A 1 110 ? 22.929 -38.139 8.299 1.00 90.00 110 ALA A CA 1
ATOM 814 C C . ALA A 1 110 ? 23.129 -36.801 7.563 1.00 90.00 110 ALA A C 1
ATOM 816 O O . ALA A 1 110 ? 24.174 -36.590 6.950 1.00 90.00 110 ALA A O 1
ATOM 817 N N . HIS A 1 111 ? 22.177 -35.871 7.689 1.00 92.06 111 HIS A N 1
ATOM 818 C CA . HIS A 1 111 ? 22.294 -34.506 7.175 1.00 92.06 111 HIS A CA 1
ATOM 819 C C . HIS A 1 111 ? 23.494 -33.777 7.788 1.00 92.06 111 HIS A C 1
ATOM 821 O O . HIS A 1 111 ? 24.351 -33.274 7.061 1.00 92.06 111 HIS A O 1
ATOM 827 N N . ASN A 1 112 ? 23.602 -33.781 9.119 1.00 93.00 112 ASN A N 1
ATOM 828 C CA . ASN A 1 112 ? 24.708 -33.137 9.823 1.00 93.00 112 ASN A CA 1
ATOM 829 C C . ASN A 1 112 ? 26.054 -33.759 9.434 1.00 93.00 112 ASN A C 1
ATOM 831 O O . ASN A 1 112 ? 27.014 -33.035 9.185 1.00 93.00 112 ASN A O 1
ATOM 835 N N . ALA A 1 113 ? 26.125 -35.088 9.317 1.00 92.19 113 ALA A N 1
ATOM 836 C CA . ALA A 1 113 ? 27.326 -35.783 8.865 1.00 92.19 113 ALA A CA 1
ATOM 837 C C . ALA A 1 113 ? 27.715 -35.387 7.433 1.00 92.19 113 ALA A C 1
ATOM 839 O O . ALA A 1 113 ? 28.891 -35.135 7.175 1.00 92.19 113 ALA A O 1
ATOM 840 N N . LEU A 1 114 ? 26.747 -35.268 6.518 1.00 91.19 114 LEU A N 1
ATOM 841 C CA . LEU A 1 114 ? 26.981 -34.822 5.145 1.00 91.19 114 LEU A CA 1
ATOM 842 C C . LEU A 1 114 ? 27.519 -33.384 5.099 1.00 91.19 114 LEU A C 1
ATOM 844 O O . LEU A 1 114 ? 28.548 -33.139 4.470 1.00 91.19 114 LEU A O 1
ATOM 848 N N . VAL A 1 115 ? 26.867 -32.442 5.787 1.00 91.50 115 VAL A N 1
ATOM 849 C CA . VAL A 1 115 ? 27.281 -31.026 5.814 1.00 91.50 115 VAL A CA 1
ATOM 850 C C . VAL A 1 115 ? 28.662 -30.872 6.453 1.00 91.50 115 VAL A C 1
ATOM 852 O O . VAL A 1 115 ? 29.532 -30.200 5.897 1.00 91.50 115 VAL A O 1
ATOM 855 N N . MET A 1 116 ? 28.906 -31.552 7.574 1.00 91.00 116 MET A N 1
ATOM 856 C CA . MET A 1 116 ? 30.208 -31.539 8.241 1.00 91.00 116 MET A CA 1
ATOM 857 C C . MET A 1 116 ? 31.294 -32.216 7.404 1.00 91.00 116 MET A C 1
ATOM 859 O O . MET A 1 116 ? 32.430 -31.749 7.402 1.00 91.00 116 MET A O 1
ATOM 863 N N . GLY A 1 117 ? 30.962 -33.272 6.657 1.00 90.31 117 GLY A N 1
ATOM 864 C CA . GLY A 1 117 ? 31.873 -33.920 5.715 1.00 90.31 117 GLY A CA 1
ATOM 865 C C . GLY A 1 117 ? 32.293 -32.983 4.582 1.00 90.31 117 GLY A C 1
ATOM 866 O O . GLY A 1 117 ? 33.480 -32.875 4.272 1.00 90.31 117 GLY A O 1
ATOM 867 N N . VAL A 1 118 ? 31.338 -32.236 4.016 1.00 88.12 118 VAL A N 1
ATOM 868 C CA . VAL A 1 118 ? 31.610 -31.196 3.010 1.00 88.12 118 VAL A CA 1
ATOM 869 C C . VAL A 1 118 ? 32.487 -30.090 3.597 1.00 88.12 118 VAL A C 1
ATOM 871 O O . VAL A 1 118 ? 33.507 -29.750 2.999 1.00 88.12 118 VAL A O 1
ATOM 874 N N . TYR A 1 119 ? 32.151 -29.580 4.784 1.00 89.62 119 TYR A N 1
ATOM 875 C CA . TYR A 1 119 ? 32.929 -28.540 5.461 1.00 89.62 119 TYR A CA 1
ATOM 876 C C . TYR A 1 119 ? 34.359 -28.997 5.789 1.00 89.62 119 TYR A C 1
ATOM 878 O O . TYR A 1 119 ? 35.327 -28.296 5.499 1.00 89.62 119 TYR A O 1
ATOM 886 N N . ALA A 1 120 ? 34.524 -30.206 6.325 1.00 88.69 120 ALA A N 1
ATOM 887 C CA . ALA A 1 120 ? 35.834 -30.775 6.626 1.00 88.69 120 ALA A CA 1
ATOM 888 C C . ALA A 1 120 ? 36.690 -30.961 5.363 1.00 88.69 120 ALA A C 1
ATOM 890 O O . ALA A 1 120 ? 37.910 -30.816 5.427 1.00 88.69 120 ALA A O 1
ATOM 891 N N . ASN A 1 121 ? 36.068 -31.240 4.215 1.00 87.62 121 ASN A N 1
ATOM 892 C CA . ASN A 1 121 ? 36.753 -31.394 2.934 1.00 87.62 121 ASN A CA 1
ATOM 893 C C . ASN A 1 121 ? 37.240 -30.073 2.317 1.00 87.62 121 ASN A C 1
ATOM 895 O O . ASN A 1 121 ? 38.109 -30.126 1.449 1.00 87.62 121 ASN A O 1
ATOM 899 N N . VAL A 1 122 ? 36.751 -28.909 2.769 1.00 86.44 122 VAL A N 1
ATOM 900 C CA . VAL A 1 122 ? 37.305 -27.589 2.389 1.00 86.44 122 VAL A CA 1
ATOM 901 C C . VAL A 1 122 ? 38.744 -27.444 2.889 1.00 86.44 122 VAL A C 1
ATOM 903 O O . VAL A 1 122 ? 39.598 -26.864 2.223 1.00 86.44 122 VAL A O 1
ATOM 906 N N . TRP A 1 123 ? 39.032 -28.036 4.048 1.00 83.56 123 TRP A N 1
ATOM 907 C CA . TRP A 1 123 ? 40.336 -27.996 4.703 1.00 83.56 123 TRP A CA 1
ATOM 908 C C . TRP A 1 123 ? 41.175 -29.251 4.449 1.00 83.56 123 TRP A C 1
ATOM 910 O O . TRP A 1 123 ? 42.138 -29.477 5.185 1.00 83.56 123 TRP A O 1
ATOM 920 N N . ARG A 1 124 ? 40.863 -30.046 3.418 1.00 84.06 124 ARG A N 1
ATOM 921 C CA . ARG A 1 124 ? 41.634 -31.231 2.990 1.00 84.06 124 ARG A CA 1
ATOM 922 C C . ARG A 1 124 ? 42.207 -31.042 1.583 1.00 84.06 124 ARG A C 1
ATOM 924 O O . ARG A 1 124 ? 42.036 -29.985 0.979 1.00 84.06 124 ARG A O 1
ATOM 931 N N . ASP A 1 125 ? 42.970 -32.025 1.113 1.00 75.75 125 ASP A N 1
ATOM 932 C CA . ASP A 1 125 ? 43.637 -31.965 -0.189 1.00 75.75 125 ASP A CA 1
ATOM 933 C C . ASP A 1 125 ? 42.640 -31.889 -1.354 1.00 75.75 125 ASP A C 1
ATOM 935 O O . ASP A 1 125 ? 41.470 -32.273 -1.230 1.00 75.75 125 ASP A O 1
ATOM 939 N N . ALA A 1 126 ? 43.105 -31.326 -2.475 1.00 70.06 126 ALA A N 1
ATOM 940 C CA . ALA A 1 126 ? 42.286 -31.087 -3.658 1.00 70.06 126 ALA A CA 1
ATOM 941 C C . ALA A 1 126 ? 41.672 -32.400 -4.194 1.00 70.06 126 ALA A C 1
ATOM 943 O O . ALA A 1 126 ? 42.316 -33.447 -4.102 1.00 70.06 126 ALA A O 1
ATOM 944 N N . PRO A 1 127 ? 40.438 -32.368 -4.743 1.00 69.81 127 PRO A N 1
ATOM 945 C CA . PRO A 1 127 ? 39.835 -33.539 -5.380 1.00 69.81 127 PRO A CA 1
ATOM 946 C C . PRO A 1 127 ? 40.740 -34.116 -6.470 1.00 69.81 127 PRO A C 1
ATOM 948 O O . PRO A 1 127 ? 41.407 -33.365 -7.184 1.00 69.81 127 PRO A O 1
ATOM 951 N N . GLU A 1 128 ? 40.689 -35.437 -6.650 1.00 68.12 128 GLU A N 1
ATOM 952 C CA . GLU A 1 128 ? 41.223 -36.065 -7.857 1.00 68.12 128 GLU A CA 1
ATOM 953 C C . GLU A 1 128 ? 40.570 -35.437 -9.098 1.00 68.12 128 GLU A C 1
ATOM 955 O O . GLU A 1 128 ? 39.372 -35.141 -9.111 1.00 68.12 128 GLU A O 1
ATOM 960 N N . ALA A 1 129 ? 41.371 -35.181 -10.133 1.00 59.28 129 ALA A N 1
ATOM 961 C CA . ALA A 1 129 ? 40.901 -34.524 -11.344 1.00 59.28 129 ALA A CA 1
ATOM 962 C C . ALA A 1 129 ? 39.910 -35.432 -12.097 1.00 59.28 129 ALA A C 1
ATOM 964 O O . ALA A 1 129 ? 40.303 -36.430 -12.696 1.00 59.28 129 ALA A O 1
ATOM 965 N N . GLY A 1 130 ? 38.623 -35.077 -12.078 1.00 64.62 130 GLY A N 1
ATOM 966 C CA . GLY A 1 130 ? 37.560 -35.807 -12.768 1.00 64.62 130 GLY A CA 1
ATOM 967 C C . GLY A 1 130 ? 36.164 -35.407 -12.286 1.00 64.62 130 GLY A C 1
ATOM 968 O O . GLY A 1 130 ? 35.997 -34.836 -11.209 1.00 64.62 130 GLY A O 1
ATOM 969 N N . ILE A 1 131 ? 35.142 -35.693 -13.095 1.00 58.62 131 ILE A N 1
ATOM 970 C CA . ILE A 1 131 ? 33.740 -35.567 -12.673 1.00 58.62 131 ILE A CA 1
ATOM 971 C C . ILE A 1 131 ? 33.461 -36.709 -11.693 1.00 58.62 131 ILE A C 1
ATOM 973 O O . ILE A 1 131 ? 33.742 -37.865 -12.007 1.00 58.62 131 ILE A O 1
ATOM 977 N N . ALA A 1 132 ? 32.912 -36.398 -10.518 1.00 58.50 132 ALA A N 1
ATOM 978 C CA . ALA A 1 132 ? 32.553 -37.411 -9.532 1.00 58.50 132 ALA A CA 1
ATOM 979 C C . ALA A 1 132 ? 31.596 -38.448 -10.150 1.00 58.50 132 ALA A C 1
ATOM 981 O O . ALA A 1 132 ? 30.566 -38.088 -10.730 1.00 58.50 132 ALA A O 1
ATOM 982 N N . SER A 1 133 ? 31.935 -39.729 -10.003 1.00 57.34 133 SER A N 1
ATOM 983 C CA . SER A 1 133 ? 31.209 -40.876 -10.569 1.00 57.34 133 SER A CA 1
ATOM 984 C C . SER A 1 133 ? 29.701 -40.828 -10.292 1.00 57.34 133 SER A C 1
ATOM 986 O O . SER A 1 133 ? 28.910 -41.134 -11.177 1.00 57.34 133 SER A O 1
ATOM 988 N N . TRP A 1 134 ? 29.296 -40.371 -9.105 1.00 56.28 134 TRP A N 1
ATOM 989 C CA . TRP A 1 134 ? 27.905 -40.330 -8.644 1.00 56.28 134 TRP A CA 1
ATOM 990 C C . TRP A 1 134 ? 27.122 -39.070 -9.048 1.00 56.28 134 TRP A C 1
ATOM 992 O O . TRP A 1 134 ? 25.891 -39.090 -9.050 1.00 56.28 134 TRP A O 1
ATOM 1002 N N . VAL A 1 135 ? 27.798 -37.985 -9.447 1.00 55.28 135 VAL A N 1
ATOM 1003 C CA . VAL A 1 135 ? 27.141 -36.784 -10.005 1.00 55.28 135 VAL A CA 1
ATOM 1004 C C . VAL A 1 135 ? 26.676 -37.047 -11.446 1.00 55.28 135 VAL A C 1
ATOM 1006 O O . VAL A 1 135 ? 25.700 -36.459 -11.905 1.00 55.28 135 VAL A O 1
ATOM 1009 N N . SER A 1 136 ? 27.310 -38.003 -12.134 1.00 49.81 136 SER A N 1
ATOM 1010 C CA . SER A 1 136 ? 26.938 -38.463 -13.479 1.00 49.81 136 SER A CA 1
ATOM 1011 C C . SER A 1 136 ? 25.834 -39.534 -13.501 1.00 49.81 136 SER A C 1
ATOM 1013 O O . SER A 1 136 ? 25.319 -39.842 -14.576 1.00 49.81 136 SER A O 1
ATOM 1015 N N . SER A 1 137 ? 25.474 -40.136 -12.364 1.00 44.62 137 SER A N 1
ATOM 1016 C CA . SER A 1 137 ? 24.615 -41.333 -12.329 1.00 44.62 137 SER A CA 1
ATOM 1017 C C . SER A 1 137 ? 23.111 -41.068 -12.448 1.00 44.62 137 SER A C 1
ATOM 1019 O O . SER A 1 137 ? 22.334 -42.017 -12.429 1.00 44.62 137 SER A O 1
ATOM 1021 N N . SER A 1 138 ? 22.671 -39.814 -12.586 1.00 42.97 138 SER A N 1
ATOM 1022 C CA . SER A 1 138 ? 21.242 -39.505 -12.756 1.00 42.97 138 SER A CA 1
ATOM 1023 C C . SER A 1 138 ? 20.724 -39.662 -14.194 1.00 42.97 138 SER A C 1
ATOM 1025 O O . SER A 1 138 ? 19.553 -39.383 -14.418 1.00 42.97 138 SER A O 1
ATOM 1027 N N . ASP A 1 139 ? 21.548 -40.142 -15.135 1.00 42.41 139 ASP A N 1
ATOM 1028 C CA . ASP A 1 139 ? 21.133 -40.405 -16.527 1.00 42.41 139 ASP A CA 1
ATOM 1029 C C . ASP A 1 139 ? 21.621 -41.764 -17.067 1.00 42.41 139 ASP A C 1
ATOM 1031 O O . ASP A 1 139 ? 21.931 -41.940 -18.244 1.00 42.41 139 ASP A O 1
ATOM 1035 N N . LYS A 1 140 ? 21.744 -42.763 -16.185 1.00 39.09 140 LYS A N 1
ATOM 1036 C CA . LYS A 1 140 ? 21.954 -44.154 -16.603 1.00 39.09 140 LYS A CA 1
ATOM 1037 C C . LYS A 1 140 ? 20.884 -45.025 -15.972 1.00 39.09 140 LYS A C 1
ATOM 1039 O O . LYS A 1 140 ? 20.997 -45.429 -14.818 1.00 39.09 140 LYS A O 1
ATOM 1044 N N . LEU A 1 141 ? 19.842 -45.304 -16.752 1.00 38.56 141 LEU A N 1
ATOM 1045 C CA . LEU A 1 141 ? 18.931 -46.409 -16.482 1.00 38.56 141 LEU A CA 1
ATOM 1046 C C . LEU A 1 141 ? 19.768 -47.676 -16.264 1.00 38.56 141 LEU A C 1
ATOM 1048 O O . LEU A 1 141 ? 20.622 -48.022 -17.081 1.00 38.56 141 LEU A O 1
ATOM 1052 N N . SER A 1 142 ? 19.539 -48.315 -15.121 1.00 37.19 142 SER A N 1
ATOM 1053 C CA . SER A 1 142 ? 20.104 -49.607 -14.751 1.00 37.19 142 SER A CA 1
ATOM 1054 C C . SER A 1 142 ? 19.985 -50.610 -15.901 1.00 37.19 142 SER A C 1
ATOM 1056 O O . SER A 1 142 ? 18.902 -50.842 -16.437 1.00 37.19 142 SER A O 1
ATOM 1058 N N . GLY A 1 143 ? 21.120 -51.197 -16.264 1.00 33.81 143 GLY A N 1
ATOM 1059 C CA . GLY A 1 143 ? 21.251 -52.200 -17.308 1.00 33.81 143 GLY A CA 1
ATOM 1060 C C . GLY A 1 143 ? 22.570 -51.996 -18.031 1.00 33.81 143 GLY A C 1
ATOM 1061 O O . GLY A 1 143 ? 22.825 -50.935 -18.592 1.00 33.81 143 GLY A O 1
ATOM 1062 N N . SER A 1 144 ? 23.444 -52.996 -18.009 1.00 43.44 144 SER A N 1
ATOM 1063 C CA . SER A 1 144 ? 24.626 -53.028 -18.864 1.00 43.44 144 SER A CA 1
ATOM 1064 C C . SER A 1 144 ? 24.188 -52.922 -20.330 1.00 43.44 144 SER A C 1
ATOM 1066 O O . SER A 1 144 ? 23.774 -53.911 -20.934 1.00 43.44 144 SER A O 1
ATOM 1068 N N . VAL A 1 145 ? 24.230 -51.718 -20.897 1.00 39.91 145 VAL A N 1
ATOM 1069 C CA . VAL A 1 145 ? 23.913 -51.498 -22.306 1.00 39.91 145 VAL A CA 1
ATOM 1070 C C . VAL A 1 145 ? 25.136 -51.914 -23.132 1.00 39.91 145 VAL A C 1
ATOM 1072 O O . VAL A 1 145 ? 26.205 -51.318 -22.958 1.00 39.91 145 VAL A O 1
ATOM 1075 N N . PRO A 1 146 ? 25.034 -52.918 -24.025 1.00 41.72 146 PRO A N 1
ATOM 1076 C CA . PRO A 1 146 ? 26.082 -53.157 -25.007 1.00 41.72 146 PRO A CA 1
ATOM 1077 C C . PRO A 1 146 ? 26.213 -51.890 -25.859 1.00 41.72 146 PRO A C 1
ATOM 1079 O O . PRO A 1 146 ? 25.207 -51.338 -26.301 1.00 41.72 146 PRO A O 1
ATOM 1082 N N . LYS A 1 147 ? 27.442 -51.392 -26.055 1.00 42.81 147 LYS A N 1
ATOM 1083 C CA . LYS A 1 147 ? 27.741 -50.240 -26.928 1.00 42.81 147 LYS A CA 1
ATOM 1084 C C . LYS A 1 147 ? 26.970 -50.381 -28.253 1.00 42.81 147 LYS A C 1
ATOM 1086 O O . LYS A 1 147 ? 27.341 -51.214 -29.072 1.00 42.81 147 LYS A O 1
ATOM 1091 N N . GLY A 1 148 ? 25.915 -49.583 -28.451 1.00 52.62 148 GLY A N 1
ATOM 1092 C CA . GLY A 1 148 ? 25.143 -49.593 -29.700 1.00 52.62 148 GLY A CA 1
ATOM 1093 C C . GLY A 1 148 ? 23.697 -49.078 -29.660 1.00 52.62 148 GLY A C 1
ATOM 1094 O O . GLY A 1 148 ? 23.134 -48.862 -30.724 1.00 52.62 148 GLY A O 1
ATOM 1095 N N . THR A 1 149 ? 23.077 -48.847 -28.497 1.00 48.94 149 THR A N 1
ATOM 1096 C CA . THR A 1 149 ? 21.610 -48.615 -28.437 1.00 48.94 149 THR A CA 1
ATOM 1097 C C . THR A 1 149 ? 21.146 -47.154 -28.379 1.00 48.94 149 THR A C 1
ATOM 1099 O O . THR A 1 149 ? 19.950 -46.909 -28.514 1.00 48.94 149 THR A O 1
ATOM 1102 N N . GLY A 1 150 ? 22.050 -46.181 -28.214 1.00 56.44 150 GLY A N 1
ATOM 1103 C CA . GLY A 1 150 ? 21.677 -44.756 -28.128 1.00 56.44 150 GLY A CA 1
ATOM 1104 C C . GLY A 1 150 ? 21.006 -44.231 -29.402 1.00 56.44 150 GLY A C 1
ATOM 1105 O O . GLY A 1 150 ? 20.037 -43.479 -29.335 1.00 56.44 150 GLY A O 1
ATOM 1106 N N . ASP A 1 151 ? 21.452 -44.729 -30.555 1.00 62.56 151 ASP A N 1
ATOM 1107 C CA . ASP A 1 151 ? 20.984 -44.294 -31.873 1.00 62.56 151 ASP A CA 1
ATOM 1108 C C . ASP A 1 151 ? 19.551 -44.792 -32.171 1.00 62.56 151 ASP A C 1
ATOM 1110 O O . ASP A 1 151 ? 18.772 -44.127 -32.847 1.00 62.56 151 ASP A O 1
ATOM 1114 N N . GLU A 1 152 ? 19.152 -45.941 -31.611 1.00 68.94 152 GLU A N 1
ATOM 1115 C CA . GLU A 1 152 ? 17.792 -46.487 -31.739 1.00 68.94 152 GLU A CA 1
ATOM 1116 C C . GLU A 1 152 ? 16.784 -45.747 -30.854 1.00 68.94 152 GLU A C 1
ATOM 1118 O O . GLU A 1 152 ? 15.693 -45.402 -31.310 1.00 68.94 152 GLU A O 1
ATOM 1123 N N . SER A 1 153 ? 17.139 -45.460 -29.598 1.00 62.91 153 SER A N 1
ATOM 1124 C CA . SER A 1 153 ? 16.288 -44.658 -28.709 1.00 62.91 153 SER A CA 1
ATOM 1125 C C . SER A 1 153 ? 16.131 -43.223 -29.209 1.00 62.91 153 SER A C 1
ATOM 1127 O O . SER A 1 153 ? 15.042 -42.661 -29.125 1.00 62.91 153 SER A O 1
ATOM 1129 N N . GLU A 1 154 ? 17.184 -42.646 -29.792 1.00 72.44 154 GLU A N 1
ATOM 1130 C CA . GLU A 1 154 ? 17.153 -41.291 -30.341 1.00 72.44 154 GLU A CA 1
ATOM 1131 C C . GLU A 1 154 ? 16.343 -41.221 -31.645 1.00 72.44 154 GLU A C 1
ATOM 1133 O O . GLU A 1 154 ? 15.549 -40.296 -31.833 1.00 72.44 154 GLU A O 1
ATOM 1138 N N . LYS A 1 155 ? 16.438 -42.239 -32.514 1.00 74.06 155 LYS A N 1
ATOM 1139 C CA . LYS A 1 155 ? 15.575 -42.359 -33.703 1.00 74.06 155 LYS A CA 1
ATOM 1140 C C . LYS A 1 155 ? 14.105 -42.534 -33.333 1.00 74.06 155 LYS A C 1
ATOM 1142 O O . LYS A 1 155 ? 13.259 -41.910 -33.974 1.00 74.06 155 LYS A O 1
ATOM 1147 N N . ARG A 1 156 ? 13.791 -43.318 -32.295 1.00 77.12 156 ARG A N 1
ATOM 1148 C CA . ARG A 1 156 ? 12.417 -43.478 -31.780 1.00 77.12 156 ARG A CA 1
ATOM 1149 C C . ARG A 1 156 ? 11.880 -42.182 -31.198 1.00 77.12 156 ARG A C 1
ATOM 1151 O O . ARG A 1 156 ? 10.810 -41.754 -31.612 1.00 77.12 156 ARG A O 1
ATOM 1158 N N . LEU A 1 157 ? 12.657 -41.501 -30.357 1.00 77.25 157 LEU A N 1
ATOM 1159 C CA . LEU A 1 157 ? 12.273 -40.205 -29.800 1.00 77.25 157 LEU A CA 1
ATOM 1160 C C . LEU A 1 157 ? 12.051 -39.170 -30.908 1.00 77.25 157 LEU A C 1
ATOM 1162 O O . LEU A 1 157 ? 11.049 -38.461 -30.911 1.00 77.25 157 LEU A O 1
ATOM 1166 N N . LYS A 1 158 ? 12.944 -39.111 -31.901 1.00 81.44 158 LYS A N 1
ATOM 1167 C CA . LYS A 1 158 ? 12.786 -38.230 -33.062 1.00 81.44 158 LYS A CA 1
ATOM 1168 C C . LYS A 1 158 ? 11.535 -38.578 -33.864 1.00 81.44 158 LYS A C 1
ATOM 1170 O O . LYS A 1 158 ? 10.809 -37.670 -34.254 1.00 81.44 158 LYS A O 1
ATOM 1175 N N . HIS A 1 159 ? 11.262 -39.858 -34.101 1.00 82.81 159 HIS A N 1
ATOM 1176 C CA . HIS A 1 159 ? 10.050 -40.305 -34.784 1.00 82.81 159 HIS A CA 1
ATOM 1177 C C . HIS A 1 159 ? 8.794 -39.908 -33.991 1.00 82.81 159 HIS A C 1
ATOM 1179 O O . HIS A 1 159 ? 7.903 -39.259 -34.532 1.00 82.81 159 HIS A O 1
ATOM 1185 N N . GLU A 1 160 ? 8.754 -40.189 -32.692 1.00 81.25 160 GLU A N 1
ATOM 1186 C CA . GLU A 1 160 ? 7.653 -39.823 -31.798 1.00 81.25 160 GLU A CA 1
ATOM 1187 C C . GLU A 1 160 ? 7.417 -38.308 -31.771 1.00 81.25 160 GLU A C 1
ATOM 1189 O O . GLU A 1 160 ? 6.286 -37.868 -31.972 1.00 81.25 160 GLU A O 1
ATOM 1194 N N . VAL A 1 161 ? 8.478 -37.502 -31.645 1.00 76.00 161 VAL A N 1
ATOM 1195 C CA . VAL A 1 161 ? 8.420 -36.030 -31.664 1.00 76.00 161 VAL A CA 1
ATOM 1196 C C . VAL A 1 161 ? 7.962 -35.488 -33.025 1.00 76.00 161 VAL A C 1
ATOM 1198 O O . VAL A 1 161 ? 7.158 -34.550 -33.089 1.00 76.00 161 VAL A O 1
ATOM 1201 N N . MET A 1 162 ? 8.422 -36.083 -34.129 1.00 76.81 162 MET A N 1
ATOM 1202 C CA . MET A 1 162 ? 8.023 -35.691 -35.487 1.00 76.81 162 MET A CA 1
ATOM 1203 C C . MET A 1 162 ? 6.549 -36.010 -35.766 1.00 76.81 162 MET A C 1
ATOM 1205 O O . MET A 1 162 ? 5.862 -35.217 -36.421 1.00 76.81 162 MET A O 1
ATOM 1209 N N . HIS A 1 163 ? 6.042 -37.113 -35.209 1.00 83.06 163 HIS A N 1
ATOM 1210 C CA . HIS A 1 163 ? 4.650 -37.542 -35.338 1.00 83.06 163 HIS A CA 1
ATOM 1211 C C . HIS A 1 163 ? 3.687 -36.880 -34.345 1.00 83.06 163 HIS A C 1
ATOM 1213 O O . HIS A 1 163 ? 2.474 -37.083 -34.457 1.00 83.06 163 HIS A O 1
ATOM 1219 N N . ILE A 1 164 ? 4.170 -36.017 -33.439 1.00 84.94 164 ILE A N 1
ATOM 1220 C CA . ILE A 1 164 ? 3.287 -35.197 -32.603 1.00 84.94 164 ILE A CA 1
ATOM 1221 C C . ILE A 1 164 ? 2.357 -34.391 -33.519 1.00 84.94 164 ILE A C 1
ATOM 1223 O O . ILE A 1 164 ? 2.786 -33.595 -34.360 1.00 84.94 164 ILE A O 1
ATOM 1227 N N . SER A 1 165 ? 1.049 -34.592 -33.366 1.00 85.62 165 SER A N 1
ATOM 1228 C CA . SER A 1 165 ? 0.054 -33.899 -34.182 1.00 85.62 165 SER A CA 1
ATOM 1229 C C . SER A 1 165 ? 0.135 -32.378 -33.980 1.00 85.62 165 SER A C 1
ATOM 1231 O O . SER A 1 165 ? 0.537 -31.882 -32.924 1.00 85.62 165 SER A O 1
ATOM 1233 N N . ARG A 1 166 ? -0.292 -31.587 -34.977 1.00 77.31 166 ARG A N 1
ATOM 1234 C CA . ARG A 1 166 ? -0.332 -30.113 -34.849 1.00 77.31 166 ARG A CA 1
ATOM 1235 C C . ARG A 1 166 ? -1.132 -29.652 -33.622 1.00 77.31 166 ARG A C 1
ATOM 1237 O O . ARG A 1 166 ? -0.764 -28.655 -33.005 1.00 77.31 166 ARG A O 1
ATOM 1244 N N . ARG A 1 167 ? -2.195 -30.379 -33.263 1.00 83.00 167 ARG A N 1
ATOM 1245 C CA . ARG A 1 167 ? -3.022 -30.114 -32.077 1.00 83.00 167 ARG A CA 1
ATOM 1246 C C . ARG A 1 167 ? -2.231 -30.323 -30.787 1.00 83.00 167 ARG A C 1
ATOM 1248 O O . ARG A 1 167 ? -2.279 -29.468 -29.909 1.00 83.00 167 ARG A O 1
ATOM 1255 N N . GLU A 1 168 ? -1.478 -31.412 -30.704 1.00 83.56 168 GLU A N 1
ATOM 1256 C CA . GLU A 1 168 ? -0.696 -31.758 -29.517 1.00 83.56 168 GLU A CA 1
ATOM 1257 C C . GLU A 1 168 ? 0.504 -30.811 -29.342 1.00 83.56 168 GLU A C 1
ATOM 1259 O O . GLU A 1 168 ? 0.717 -30.286 -28.253 1.00 83.56 168 GLU A O 1
ATOM 1264 N N . ARG A 1 169 ? 1.188 -30.430 -30.436 1.00 83.81 169 ARG A N 1
ATOM 1265 C CA . ARG A 1 169 ? 2.205 -29.356 -30.411 1.00 83.81 169 ARG A CA 1
ATOM 1266 C C . ARG A 1 169 ? 1.640 -28.028 -29.906 1.00 83.81 169 ARG A C 1
ATOM 1268 O O . ARG A 1 169 ? 2.304 -27.330 -29.146 1.00 83.81 1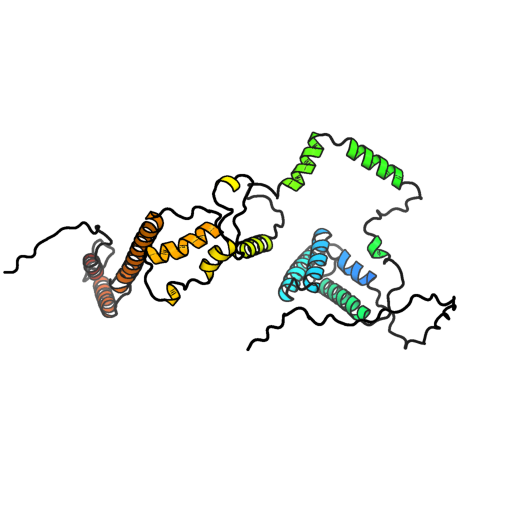69 ARG A O 1
ATOM 1275 N N . LYS A 1 170 ? 0.415 -27.669 -30.315 1.00 78.81 170 LYS A N 1
ATOM 1276 C CA . LYS A 1 170 ? -0.257 -26.455 -29.832 1.00 78.81 170 LYS A CA 1
ATOM 1277 C C . LYS A 1 170 ? -0.566 -26.552 -28.335 1.00 78.81 170 LYS A C 1
ATOM 1279 O O . LYS A 1 170 ? -0.283 -25.587 -27.638 1.00 78.81 170 LYS A O 1
ATOM 1284 N N . ARG A 1 171 ? -1.054 -27.702 -27.844 1.00 81.25 171 ARG A N 1
ATOM 1285 C CA . ARG A 1 171 ? -1.296 -27.948 -26.407 1.00 81.25 171 ARG A CA 1
ATOM 1286 C C . ARG A 1 171 ? -0.01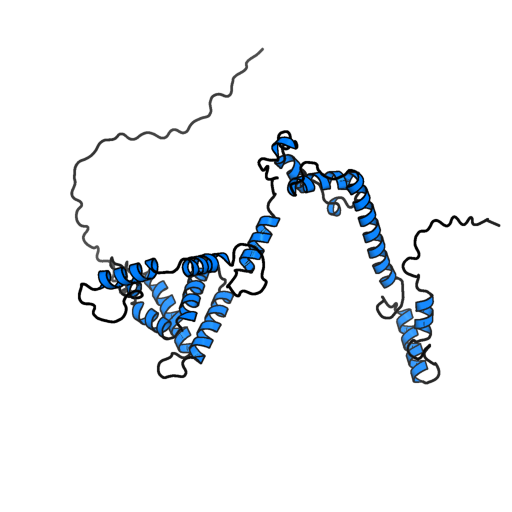7 -27.811 -25.584 1.00 81.25 171 ARG A C 1
ATOM 1288 O O . ARG A 1 171 ? -0.001 -27.033 -24.637 1.00 81.25 171 ARG A O 1
ATOM 1295 N N . LEU A 1 172 ? 1.058 -28.485 -25.994 1.00 78.31 172 LEU A N 1
ATOM 1296 C CA . LEU A 1 172 ? 2.361 -28.424 -25.321 1.00 78.31 172 LEU A CA 1
ATOM 1297 C C . LEU A 1 172 ? 2.932 -26.998 -25.306 1.00 78.31 172 LEU A C 1
ATOM 1299 O O . LEU A 1 172 ? 3.450 -26.551 -24.287 1.00 78.31 172 LEU A O 1
ATOM 1303 N N . LYS A 1 173 ? 2.766 -26.241 -26.399 1.00 78.06 173 LYS A N 1
ATOM 1304 C CA . LYS A 1 173 ? 3.174 -24.830 -26.460 1.00 78.06 173 LYS A CA 1
ATOM 1305 C C . LYS A 1 173 ? 2.349 -23.942 -25.520 1.00 78.06 173 LYS A C 1
ATOM 1307 O O . LYS A 1 173 ? 2.904 -23.055 -24.883 1.00 78.06 173 LYS A O 1
ATOM 1312 N N . THR A 1 174 ? 1.042 -24.182 -25.404 1.00 65.75 174 THR A N 1
ATOM 1313 C CA . THR A 1 174 ? 0.163 -23.408 -24.510 1.00 65.75 174 THR A CA 1
ATOM 1314 C C . THR A 1 174 ? 0.315 -23.770 -23.035 1.00 65.75 174 THR A C 1
ATOM 1316 O O . THR A 1 174 ? 0.053 -22.916 -22.198 1.00 65.75 174 THR A O 1
ATOM 1319 N N . MET A 1 175 ? 0.792 -24.975 -22.698 1.00 60.25 175 MET A N 1
ATOM 1320 C CA . MET A 1 175 ? 1.048 -25.372 -21.304 1.00 60.25 175 MET A CA 1
ATOM 1321 C C . MET A 1 175 ? 2.104 -24.493 -20.624 1.00 60.25 175 MET A C 1
ATOM 1323 O O . MET A 1 175 ? 1.985 -24.206 -19.442 1.00 60.25 175 MET A O 1
ATOM 1327 N N . HIS A 1 176 ? 3.104 -24.016 -21.370 1.00 55.81 176 HIS A N 1
ATOM 1328 C CA . HIS A 1 176 ? 4.100 -23.072 -20.848 1.00 55.81 176 HIS A CA 1
ATOM 1329 C C . HIS A 1 176 ? 3.617 -21.611 -20.892 1.00 55.81 176 HIS A C 1
ATOM 1331 O O . HIS A 1 176 ? 4.152 -20.747 -20.207 1.00 55.81 176 HIS A O 1
ATOM 1337 N N . GLN A 1 177 ? 2.605 -21.327 -21.715 1.00 49.59 177 GLN A N 1
ATOM 1338 C CA . GLN A 1 177 ? 2.075 -19.981 -21.940 1.00 49.59 177 GLN A CA 1
ATOM 1339 C C . GLN A 1 177 ? 0.906 -19.631 -20.999 1.00 49.59 177 GLN A C 1
ATOM 1341 O O . GLN A 1 177 ? 0.491 -18.476 -20.963 1.00 49.59 177 GLN A O 1
ATOM 1346 N N . GLY A 1 178 ? 0.400 -20.597 -20.221 1.00 41.31 178 GLY A N 1
ATOM 1347 C CA . GLY A 1 178 ? -0.702 -20.412 -19.269 1.00 41.31 178 GLY A CA 1
ATOM 1348 C C . GLY A 1 178 ? -0.381 -19.537 -18.050 1.00 41.31 178 GLY A C 1
ATOM 1349 O O . GLY A 1 178 ? -1.293 -19.182 -17.318 1.00 41.31 178 GLY A O 1
ATOM 1350 N N . GLY A 1 179 ? 0.883 -19.152 -17.840 1.00 46.25 179 GLY A N 1
ATOM 1351 C CA . GLY A 1 179 ? 1.289 -18.278 -16.728 1.00 46.25 179 GLY A CA 1
ATOM 1352 C C . GLY A 1 179 ? 1.590 -16.823 -17.104 1.00 46.25 179 GLY A C 1
ATOM 1353 O O . GLY A 1 179 ? 1.937 -16.043 -16.226 1.00 46.25 179 GLY A O 1
ATOM 1354 N N . GLY A 1 180 ? 1.524 -16.449 -18.389 1.00 41.47 180 GLY A N 1
ATOM 1355 C CA . GLY A 1 180 ? 2.120 -15.190 -18.866 1.00 41.47 180 GLY A CA 1
ATOM 1356 C C . GLY A 1 180 ? 1.162 -14.125 -19.394 1.00 41.47 180 GLY A C 1
ATOM 1357 O O . GLY A 1 180 ? 1.599 -13.008 -19.650 1.00 41.47 180 GLY A O 1
ATOM 1358 N N . ALA A 1 181 ? -0.119 -14.428 -19.599 1.00 42.59 181 ALA A N 1
ATOM 1359 C CA . ALA A 1 181 ? -1.034 -13.460 -20.197 1.00 42.59 181 ALA A CA 1
ATOM 1360 C C . ALA A 1 181 ? -2.482 -13.697 -19.759 1.00 42.59 181 ALA A C 1
ATOM 1362 O O . ALA A 1 181 ? -3.165 -14.552 -20.308 1.00 42.59 181 ALA A O 1
ATOM 1363 N N . GLY A 1 182 ? -2.938 -12.890 -18.797 1.00 43.31 182 GLY A N 1
ATOM 1364 C CA . GLY A 1 182 ? -4.352 -12.577 -18.590 1.00 43.31 182 GLY A CA 1
ATOM 1365 C C . GLY A 1 182 ? -5.249 -13.707 -18.074 1.00 43.31 182 GLY A C 1
ATOM 1366 O O . GLY A 1 182 ? -5.877 -14.407 -18.856 1.00 43.31 182 GLY A O 1
ATOM 1367 N N . GLY A 1 183 ? -5.433 -13.750 -16.752 1.00 38.53 183 GLY A N 1
ATOM 1368 C CA . GLY A 1 183 ? -6.702 -14.147 -16.132 1.00 38.53 183 GLY A CA 1
ATOM 1369 C C . GLY A 1 183 ? -6.965 -15.642 -15.932 1.00 38.53 183 GLY A C 1
ATOM 1370 O O . GLY A 1 183 ? -7.482 -16.313 -16.814 1.00 38.53 183 GLY A O 1
ATOM 1371 N N . SER A 1 184 ? -6.746 -16.120 -14.705 1.00 32.56 184 SER A N 1
ATOM 1372 C CA . SER A 1 184 ? -7.648 -17.029 -13.976 1.00 32.56 184 SER A CA 1
ATOM 1373 C C . SER A 1 184 ? -7.044 -17.310 -12.598 1.00 32.56 184 SER A C 1
ATOM 1375 O O . SER A 1 184 ? -5.904 -17.745 -12.487 1.00 32.56 184 SER A O 1
ATOM 1377 N N . ALA A 1 185 ? -7.806 -17.045 -11.539 1.00 44.34 185 ALA A N 1
ATOM 1378 C CA . ALA A 1 185 ? -7.395 -17.120 -10.137 1.00 44.34 185 ALA A CA 1
ATOM 1379 C C . ALA A 1 185 ? -7.256 -18.556 -9.582 1.00 44.34 185 ALA A C 1
ATOM 1381 O O . ALA A 1 185 ? -7.450 -18.773 -8.388 1.00 44.34 185 ALA A O 1
ATOM 1382 N N . PHE A 1 186 ? -6.969 -19.556 -10.419 1.00 38.41 186 PHE A N 1
ATOM 1383 C CA . PHE A 1 186 ? -6.922 -20.945 -9.968 1.00 38.41 186 PHE A CA 1
ATOM 1384 C C . PHE A 1 186 ? -5.988 -21.804 -10.828 1.00 38.41 186 PHE A C 1
ATOM 1386 O O . PHE A 1 186 ? -6.441 -22.668 -11.568 1.00 38.41 186 PHE A O 1
ATOM 1393 N N . ASP A 1 187 ? -4.679 -21.572 -10.733 1.00 38.03 187 ASP A N 1
ATOM 1394 C CA . ASP A 1 187 ? -3.697 -22.585 -11.129 1.00 38.03 187 ASP A CA 1
ATOM 1395 C C . ASP A 1 187 ? -2.482 -22.540 -10.192 1.00 38.03 187 ASP A C 1
ATOM 1397 O O . ASP A 1 187 ? -1.739 -21.560 -10.121 1.00 38.03 187 ASP A O 1
ATOM 1401 N N . PHE A 1 188 ? -2.327 -23.613 -9.414 1.00 42.00 188 PHE A N 1
ATOM 1402 C CA . PHE A 1 188 ? -1.259 -23.829 -8.438 1.00 42.00 188 PHE A CA 1
ATOM 1403 C C . PHE A 1 188 ? 0.068 -24.138 -9.159 1.00 42.00 188 PHE A C 1
ATOM 1405 O O . PHE A 1 188 ? 0.555 -25.267 -9.162 1.00 42.00 188 PHE A O 1
ATOM 1412 N N . ALA A 1 189 ? 0.687 -23.125 -9.760 1.00 47.97 189 ALA A N 1
ATOM 1413 C CA . ALA A 1 189 ? 2.145 -23.088 -9.855 1.00 47.97 189 ALA A CA 1
ATOM 1414 C C . ALA A 1 189 ? 2.698 -22.563 -8.516 1.00 47.97 189 ALA A C 1
ATOM 1416 O O . ALA A 1 189 ? 2.012 -21.772 -7.860 1.00 47.97 189 ALA A O 1
ATOM 1417 N N . PRO A 1 190 ? 3.922 -22.927 -8.083 1.00 47.16 190 PRO A N 1
ATOM 1418 C CA . PRO A 1 190 ? 4.598 -22.211 -7.012 1.00 47.16 190 PRO A CA 1
ATOM 1419 C C . PRO A 1 190 ? 5.027 -20.855 -7.584 1.00 47.16 190 PRO A C 1
ATOM 1421 O O . PRO A 1 190 ? 6.192 -20.628 -7.898 1.00 47.16 190 PRO A O 1
ATOM 1424 N N . VAL A 1 191 ? 4.048 -19.979 -7.811 1.00 54.44 191 VAL A N 1
ATOM 1425 C CA . VAL A 1 191 ? 4.275 -18.563 -8.040 1.00 54.44 191 VAL A CA 1
ATOM 1426 C C . VAL A 1 191 ? 4.999 -18.090 -6.798 1.00 54.44 191 VAL A C 1
ATOM 1428 O O . VAL A 1 191 ? 4.508 -18.249 -5.679 1.00 54.44 191 VAL A O 1
ATOM 1431 N N . ASP A 1 192 ? 6.194 -17.559 -7.009 1.00 60.69 192 ASP A N 1
ATOM 1432 C CA . ASP A 1 192 ? 6.893 -16.735 -6.046 1.00 60.69 192 ASP A CA 1
ATOM 1433 C C . ASP A 1 192 ? 6.024 -15.496 -5.794 1.00 60.69 192 ASP A C 1
ATOM 1435 O O . ASP A 1 192 ? 6.218 -14.438 -6.381 1.00 60.69 192 ASP A O 1
ATOM 1439 N N . THR A 1 193 ? 4.959 -15.667 -5.010 1.00 63.56 193 THR A N 1
ATOM 1440 C CA . THR A 1 193 ? 3.987 -14.620 -4.687 1.00 63.56 193 THR A CA 1
ATOM 1441 C C . THR A 1 193 ? 4.700 -13.475 -3.992 1.00 63.56 193 THR A C 1
ATOM 1443 O O . THR A 1 193 ? 4.416 -12.315 -4.261 1.00 63.56 193 THR A O 1
ATOM 1446 N N . VAL A 1 194 ? 5.696 -13.808 -3.172 1.00 70.62 194 VAL A N 1
ATOM 1447 C CA . VAL A 1 194 ? 6.589 -12.856 -2.519 1.00 70.62 194 VAL A CA 1
ATOM 1448 C C . VAL A 1 194 ? 7.463 -12.136 -3.546 1.00 70.62 194 VAL A C 1
ATOM 1450 O O . VAL A 1 194 ? 7.538 -10.914 -3.499 1.00 70.62 194 VAL A O 1
ATOM 1453 N N . GLY A 1 195 ? 8.065 -12.839 -4.506 1.00 76.88 195 GLY A N 1
ATOM 1454 C CA . GLY A 1 195 ? 8.842 -12.235 -5.592 1.00 76.88 195 GLY A CA 1
ATOM 1455 C C . GLY A 1 195 ? 8.011 -11.345 -6.514 1.00 76.88 195 GLY A C 1
ATOM 1456 O O . GLY A 1 195 ? 8.473 -10.275 -6.897 1.00 76.88 195 GLY A O 1
ATOM 1457 N N . GLY A 1 196 ? 6.766 -11.726 -6.804 1.00 78.44 196 GLY A N 1
ATOM 1458 C CA . GLY A 1 196 ? 5.809 -10.903 -7.546 1.00 78.44 196 GLY A CA 1
ATOM 1459 C C . GLY A 1 196 ? 5.449 -9.620 -6.796 1.00 78.44 196 GLY A C 1
ATOM 1460 O O . GLY A 1 196 ? 5.563 -8.535 -7.357 1.00 78.44 196 GLY A O 1
ATOM 1461 N N . ILE A 1 197 ? 5.114 -9.729 -5.506 1.00 78.69 197 ILE A N 1
ATOM 1462 C CA . ILE A 1 197 ? 4.835 -8.573 -4.638 1.00 78.69 197 ILE A CA 1
ATOM 1463 C C . ILE A 1 197 ? 6.074 -7.678 -4.504 1.00 78.69 197 ILE A C 1
ATOM 1465 O O . ILE A 1 197 ? 5.969 -6.455 -4.556 1.00 78.69 197 ILE A O 1
ATOM 1469 N N . MET A 1 198 ? 7.263 -8.265 -4.352 1.00 81.12 198 MET A N 1
ATOM 1470 C CA . MET A 1 198 ? 8.519 -7.524 -4.234 1.00 81.12 198 MET A CA 1
ATOM 1471 C C . MET A 1 198 ? 8.872 -6.807 -5.541 1.00 81.12 198 MET A C 1
ATOM 1473 O O . MET A 1 198 ? 9.345 -5.671 -5.504 1.00 81.12 198 MET A O 1
ATOM 1477 N N . MET A 1 199 ? 8.613 -7.439 -6.689 1.00 83.62 199 MET A N 1
ATOM 1478 C CA . MET A 1 199 ? 8.787 -6.822 -8.001 1.00 83.62 199 MET A CA 1
ATOM 1479 C C . MET A 1 199 ? 7.813 -5.659 -8.188 1.00 83.62 199 MET A C 1
ATOM 1481 O O . MET A 1 199 ? 8.250 -4.563 -8.524 1.00 83.62 199 MET A O 1
ATOM 1485 N N . GLU A 1 200 ? 6.528 -5.852 -7.886 1.00 82.75 200 GLU A N 1
ATOM 1486 C CA . GLU A 1 200 ? 5.513 -4.795 -7.956 1.00 82.75 200 GLU A CA 1
ATOM 1487 C C . GLU A 1 200 ? 5.871 -3.620 -7.036 1.00 82.75 200 GLU A C 1
ATOM 1489 O O . GLU A 1 200 ? 5.816 -2.459 -7.441 1.00 82.75 200 GLU A O 1
ATOM 1494 N N . TYR A 1 201 ? 6.331 -3.908 -5.817 1.00 81.75 201 TYR A N 1
ATOM 1495 C CA . TYR A 1 201 ? 6.786 -2.893 -4.874 1.00 81.75 201 TYR A CA 1
ATOM 1496 C C . TYR A 1 201 ? 8.015 -2.128 -5.379 1.00 81.75 201 TYR A C 1
ATOM 1498 O O . TYR A 1 201 ? 8.104 -0.904 -5.249 1.00 81.75 201 TYR A O 1
ATOM 1506 N N . HIS A 1 202 ? 8.970 -2.842 -5.972 1.00 83.12 202 HIS A N 1
ATOM 1507 C CA . HIS A 1 202 ? 10.161 -2.252 -6.567 1.00 83.12 202 HIS A CA 1
ATOM 1508 C C . HIS A 1 202 ? 9.814 -1.390 -7.792 1.00 83.12 202 HIS A C 1
ATOM 1510 O O . HIS A 1 202 ? 10.351 -0.293 -7.944 1.00 83.12 202 HIS A O 1
ATOM 1516 N N . GLU A 1 203 ? 8.877 -1.829 -8.632 1.00 83.56 203 GLU A N 1
ATOM 1517 C CA . GLU A 1 203 ? 8.376 -1.072 -9.780 1.00 83.56 203 GLU A CA 1
ATOM 1518 C C . GLU A 1 203 ? 7.551 0.153 -9.371 1.00 83.56 203 GLU A C 1
ATOM 1520 O O . GLU A 1 203 ? 7.668 1.202 -10.003 1.00 83.56 203 GLU A O 1
ATOM 1525 N N . ALA A 1 204 ? 6.754 0.062 -8.304 1.00 81.19 204 ALA A N 1
ATOM 1526 C CA . ALA A 1 204 ? 5.974 1.177 -7.769 1.00 81.19 204 ALA A CA 1
ATOM 1527 C C . ALA A 1 204 ? 6.853 2.275 -7.147 1.00 81.19 204 ALA A C 1
ATOM 1529 O O . ALA A 1 204 ? 6.464 3.441 -7.118 1.00 81.19 204 ALA A O 1
ATOM 1530 N N . ARG A 1 205 ? 8.047 1.918 -6.655 1.00 79.44 205 ARG A N 1
ATOM 1531 C CA . ARG A 1 205 ? 9.036 2.869 -6.120 1.00 79.44 205 ARG A CA 1
ATOM 1532 C C . ARG A 1 205 ? 9.878 3.550 -7.194 1.00 79.44 205 ARG A C 1
ATOM 1534 O O . ARG A 1 205 ? 10.564 4.527 -6.891 1.00 79.44 205 ARG A O 1
ATOM 1541 N N . ARG A 1 206 ? 9.892 3.022 -8.417 1.00 81.38 206 ARG A N 1
ATOM 1542 C CA . ARG A 1 206 ? 10.686 3.586 -9.507 1.00 81.38 206 ARG A CA 1
ATOM 1543 C C . ARG A 1 206 ? 9.952 4.747 -10.153 1.00 81.38 206 ARG A C 1
ATOM 1545 O O . ARG A 1 206 ? 8.779 4.640 -10.488 1.00 81.38 206 ARG A O 1
ATOM 1552 N N . VAL A 1 207 ? 10.693 5.828 -10.385 1.00 76.75 207 VAL A N 1
ATOM 1553 C CA . VAL A 1 207 ? 10.224 6.942 -11.206 1.00 76.75 207 VAL A CA 1
ATOM 1554 C C . VAL A 1 207 ? 9.976 6.417 -12.616 1.00 76.75 207 VAL A C 1
ATOM 1556 O O . VAL A 1 207 ? 10.900 5.928 -13.271 1.00 76.75 207 VAL A O 1
ATOM 1559 N N . LYS A 1 208 ? 8.725 6.487 -13.070 1.00 79.00 208 LYS A N 1
ATOM 1560 C CA . LYS A 1 208 ? 8.336 6.065 -14.415 1.00 79.00 208 LYS A CA 1
ATOM 1561 C C . LYS A 1 208 ? 8.438 7.262 -15.347 1.00 79.00 208 LYS A C 1
ATOM 1563 O O . LYS A 1 208 ? 7.799 8.287 -15.124 1.00 79.00 208 LYS A O 1
ATOM 1568 N N . LEU A 1 209 ? 9.268 7.136 -16.379 1.00 74.19 209 LEU A N 1
ATOM 1569 C CA . LEU A 1 209 ? 9.263 8.098 -17.471 1.00 74.19 209 LEU A CA 1
ATOM 1570 C C . LEU A 1 209 ? 8.105 7.750 -18.417 1.00 74.19 209 LEU A C 1
ATOM 1572 O O . LEU A 1 209 ? 7.842 6.564 -18.631 1.00 74.19 209 LEU A O 1
ATOM 1576 N N . PRO A 1 210 ? 7.433 8.754 -19.001 1.00 69.38 210 PRO A N 1
ATOM 1577 C CA . PRO A 1 210 ? 6.440 8.509 -20.031 1.00 69.38 210 PRO A CA 1
ATOM 1578 C C . PRO A 1 210 ? 7.062 7.731 -21.195 1.00 69.38 210 PRO A C 1
ATOM 1580 O O . PRO A 1 210 ? 8.033 8.195 -21.798 1.00 69.38 210 PRO A O 1
ATOM 1583 N N . ASP A 1 211 ? 6.498 6.571 -21.529 1.00 63.12 211 ASP A N 1
ATOM 1584 C CA . ASP A 1 211 ? 6.905 5.831 -22.722 1.00 63.12 211 ASP A CA 1
ATOM 1585 C C . ASP A 1 211 ? 6.294 6.501 -23.959 1.00 63.12 211 ASP A C 1
ATOM 1587 O O . ASP A 1 211 ? 5.083 6.465 -24.195 1.00 63.12 211 ASP A O 1
ATOM 1591 N N . ALA A 1 212 ? 7.136 7.187 -24.728 1.00 58.09 212 ALA A N 1
ATOM 1592 C CA . ALA A 1 212 ? 6.737 7.830 -25.967 1.00 58.09 212 ALA A CA 1
ATOM 1593 C C . ALA A 1 212 ? 6.683 6.780 -27.086 1.00 58.09 212 ALA A C 1
ATOM 1595 O O . ALA A 1 212 ? 7.600 6.661 -27.897 1.00 58.09 212 ALA A O 1
ATOM 1596 N N . GLY A 1 213 ? 5.584 6.023 -27.150 1.00 59.41 213 GLY A N 1
ATOM 1597 C CA . GLY A 1 213 ? 5.285 5.180 -28.310 1.00 59.41 213 GLY A CA 1
ATOM 1598 C C . GLY A 1 213 ? 5.210 6.001 -29.615 1.00 59.41 213 GLY A C 1
ATOM 1599 O O . GLY A 1 213 ? 5.120 7.227 -29.577 1.00 59.41 213 GLY A O 1
ATOM 1600 N N . PRO A 1 214 ? 5.183 5.371 -30.802 1.00 55.34 214 PRO A N 1
ATOM 1601 C CA . PRO A 1 214 ? 5.239 6.079 -32.092 1.00 55.34 214 PRO A CA 1
ATOM 1602 C C . PRO A 1 214 ? 4.100 7.096 -32.333 1.00 55.34 214 PRO A C 1
ATOM 1604 O O . PRO A 1 214 ? 4.246 7.994 -33.156 1.00 55.34 214 PRO A O 1
ATOM 1607 N N . ALA A 1 215 ? 2.992 7.025 -31.585 1.00 53.41 215 ALA A N 1
ATOM 1608 C CA . ALA A 1 215 ? 1.914 8.023 -31.609 1.00 53.41 215 ALA A CA 1
ATOM 1609 C C . ALA A 1 215 ? 2.194 9.291 -30.761 1.00 53.41 215 ALA A C 1
ATOM 1611 O O . ALA A 1 215 ? 1.500 10.297 -30.898 1.00 53.41 215 ALA A O 1
ATOM 1612 N N . ALA A 1 216 ? 3.217 9.279 -29.901 1.00 53.84 216 ALA A N 1
ATOM 1613 C CA . ALA A 1 216 ? 3.566 10.371 -28.987 1.00 53.84 216 ALA A CA 1
ATOM 1614 C C . ALA A 1 216 ? 4.215 11.583 -29.691 1.00 53.84 216 ALA A C 1
ATOM 1616 O O . ALA A 1 216 ? 4.268 12.681 -29.132 1.00 53.84 216 ALA A O 1
ATOM 1617 N N . GLN A 1 217 ? 4.664 11.429 -30.941 1.00 50.91 217 GLN A N 1
ATOM 1618 C CA . GLN A 1 217 ? 5.281 12.510 -31.724 1.00 50.91 217 GLN A CA 1
ATOM 1619 C C . GLN A 1 217 ? 4.296 13.623 -32.122 1.00 50.91 217 GLN A C 1
ATOM 1621 O O . GLN A 1 217 ? 4.727 14.744 -32.386 1.00 50.91 217 GLN A O 1
ATOM 1626 N N . ALA A 1 218 ? 2.984 13.367 -32.089 1.00 53.31 218 ALA A N 1
ATOM 1627 C CA . ALA A 1 218 ? 1.961 14.372 -32.389 1.00 53.31 218 ALA A CA 1
ATOM 1628 C C . ALA A 1 218 ? 1.530 15.216 -31.166 1.00 53.31 218 ALA A C 1
ATOM 1630 O O . ALA A 1 218 ? 0.843 16.220 -31.332 1.00 53.31 218 ALA A O 1
ATOM 1631 N N . GLY A 1 219 ? 1.927 14.835 -29.942 1.00 54.59 219 GLY A N 1
ATOM 1632 C CA . GLY A 1 219 ? 1.319 15.322 -28.692 1.00 54.59 219 GLY A CA 1
ATOM 1633 C C . GLY A 1 219 ? 2.203 16.168 -27.769 1.00 54.59 219 GLY A C 1
ATOM 1634 O O . GLY A 1 219 ? 1.889 16.285 -26.590 1.00 54.59 219 GLY A O 1
ATOM 1635 N N . GLY A 1 220 ? 3.315 16.738 -28.245 1.00 58.19 220 GLY A N 1
ATOM 1636 C CA . GLY A 1 220 ? 4.134 17.660 -27.434 1.00 58.19 220 GLY A CA 1
ATOM 1637 C C . GLY A 1 220 ? 5.208 17.014 -26.544 1.00 58.19 220 GLY A C 1
ATOM 1638 O O . GLY A 1 220 ? 5.893 17.725 -25.815 1.00 58.19 220 GLY A O 1
ATOM 1639 N N . TYR A 1 221 ? 5.440 15.703 -26.660 1.00 61.28 221 TYR A N 1
ATOM 1640 C CA . TYR A 1 221 ? 6.460 14.972 -25.889 1.00 61.28 221 TYR A CA 1
ATOM 1641 C C . TYR A 1 221 ? 7.912 15.433 -26.110 1.00 61.28 221 TYR A C 1
ATOM 1643 O O . TYR A 1 221 ? 8.770 15.125 -25.290 1.00 61.28 221 TYR A O 1
ATOM 1651 N N . GLY A 1 222 ? 8.211 16.164 -27.189 1.00 61.50 222 GLY A N 1
ATOM 1652 C CA . GLY A 1 222 ? 9.590 16.494 -27.579 1.00 61.50 222 GLY A CA 1
ATOM 1653 C C . GLY A 1 222 ? 10.184 17.780 -26.994 1.00 61.50 222 GLY A C 1
ATOM 1654 O O . GLY A 1 222 ? 11.370 18.020 -27.190 1.00 61.50 222 GLY A O 1
ATOM 1655 N N . LYS A 1 223 ? 9.397 18.635 -26.325 1.00 64.12 223 LYS A N 1
ATOM 1656 C CA . LYS A 1 223 ? 9.855 19.978 -25.894 1.00 64.12 223 LYS A CA 1
ATOM 1657 C C . LYS A 1 223 ? 10.161 20.096 -24.398 1.00 64.12 223 LYS A C 1
ATOM 1659 O O . LYS A 1 223 ? 10.718 21.108 -23.981 1.00 64.12 223 LYS A O 1
ATOM 1664 N N . THR A 1 224 ? 9.820 19.084 -23.606 1.00 73.19 224 THR A N 1
ATOM 1665 C CA . THR A 1 224 ? 9.852 19.154 -22.141 1.00 73.19 224 THR A CA 1
ATOM 1666 C C . THR A 1 224 ? 10.849 18.148 -21.582 1.00 73.19 224 THR A C 1
ATOM 1668 O O . THR A 1 224 ? 10.850 16.981 -21.967 1.00 73.19 224 THR A O 1
ATOM 1671 N N . ASN A 1 225 ? 11.691 18.587 -20.645 1.00 83.19 225 ASN A N 1
ATOM 1672 C CA . ASN A 1 225 ? 12.538 17.682 -19.875 1.00 83.19 225 ASN A CA 1
ATOM 1673 C C . ASN A 1 225 ? 11.687 16.980 -18.803 1.00 83.19 225 ASN A C 1
ATOM 1675 O O . ASN A 1 225 ? 11.598 17.440 -17.664 1.00 83.19 225 ASN A O 1
ATOM 1679 N N . TR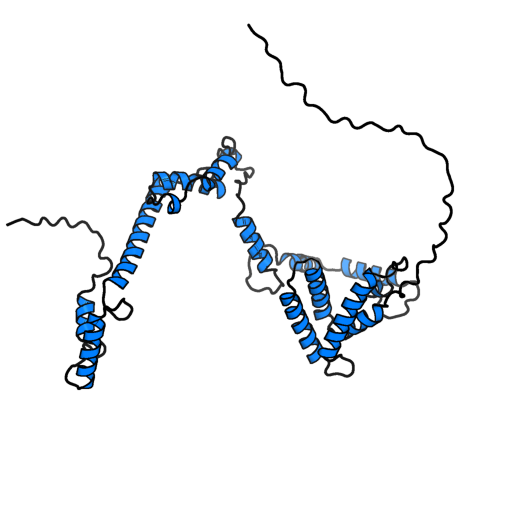P A 1 226 ? 11.039 15.880 -19.190 1.00 82.56 226 TRP A N 1
ATOM 1680 C CA . TRP A 1 226 ? 10.116 15.126 -18.335 1.00 82.56 226 TRP A CA 1
ATOM 1681 C C . TRP A 1 226 ? 10.765 14.631 -17.039 1.00 82.56 226 TRP A C 1
ATOM 1683 O O . TRP A 1 226 ? 10.138 14.683 -15.989 1.00 82.56 226 TRP A O 1
ATOM 1693 N N . ASP A 1 227 ? 12.035 14.229 -17.080 1.00 84.12 227 ASP A N 1
ATOM 1694 C CA . ASP A 1 227 ? 12.774 13.759 -15.902 1.00 84.12 227 ASP A CA 1
ATOM 1695 C C . ASP A 1 227 ? 13.023 14.887 -14.879 1.00 84.12 227 ASP A C 1
ATOM 1697 O O . ASP A 1 227 ? 13.006 14.678 -13.665 1.00 84.12 227 ASP A O 1
ATOM 1701 N N . LEU A 1 228 ? 13.221 16.124 -15.345 1.00 87.44 228 LEU A N 1
ATOM 1702 C CA . LEU A 1 228 ? 13.298 17.286 -14.457 1.00 87.44 228 LEU A CA 1
ATOM 1703 C C . LEU A 1 228 ? 11.924 17.642 -13.872 1.00 87.44 228 LEU A C 1
ATOM 1705 O O . LEU A 1 228 ? 11.827 17.910 -12.677 1.00 87.44 228 LEU A O 1
ATOM 1709 N N . GLU A 1 229 ? 10.870 17.625 -14.690 1.00 87.06 229 GLU A N 1
ATOM 1710 C CA . GLU A 1 229 ? 9.504 17.931 -14.246 1.00 87.06 229 GLU A CA 1
ATOM 1711 C C . GLU A 1 229 ? 8.973 16.904 -13.236 1.00 87.06 229 GLU A C 1
ATOM 1713 O O . GLU A 1 229 ? 8.398 17.288 -12.220 1.00 87.06 229 GLU A O 1
ATOM 1718 N N . ILE A 1 230 ? 9.223 15.610 -13.452 1.00 88.56 230 ILE A N 1
ATOM 1719 C CA . ILE A 1 230 ? 8.813 14.548 -12.523 1.00 88.56 230 ILE A CA 1
ATOM 1720 C C . ILE A 1 230 ? 9.582 14.660 -11.204 1.00 88.56 230 ILE A C 1
ATOM 1722 O O . ILE A 1 230 ? 8.997 14.512 -10.130 1.00 88.56 230 ILE A O 1
ATOM 1726 N N . ARG A 1 231 ? 10.873 15.017 -11.242 1.00 89.38 231 ARG A N 1
ATOM 1727 C CA . ARG A 1 231 ? 11.661 15.230 -10.018 1.00 89.38 231 ARG A CA 1
ATOM 1728 C C . ARG A 1 231 ? 11.108 16.332 -9.118 1.00 89.38 231 ARG A C 1
ATOM 1730 O O . ARG A 1 231 ? 11.239 16.206 -7.900 1.00 89.38 231 ARG A O 1
ATOM 1737 N N . LYS A 1 232 ? 10.407 17.334 -9.670 1.00 89.62 232 LYS A N 1
ATOM 1738 C CA . LYS A 1 232 ? 9.735 18.373 -8.867 1.00 89.62 232 LYS A CA 1
ATOM 1739 C C . LYS A 1 232 ? 8.724 17.789 -7.876 1.00 89.62 232 LYS A C 1
ATOM 1741 O O . LYS A 1 232 ? 8.542 18.362 -6.806 1.00 89.62 232 LYS A O 1
ATOM 1746 N N . ARG A 1 233 ? 8.118 16.630 -8.180 1.00 86.25 233 ARG A N 1
ATOM 1747 C CA . ARG A 1 233 ? 7.222 15.903 -7.261 1.00 86.25 233 ARG A CA 1
ATOM 1748 C C . ARG A 1 233 ? 7.901 15.582 -5.930 1.00 86.25 233 ARG A C 1
ATOM 1750 O O . ARG A 1 233 ? 7.285 15.735 -4.880 1.00 86.25 233 ARG A O 1
ATOM 1757 N N . TYR A 1 234 ? 9.144 15.107 -5.991 1.00 87.94 234 TYR A N 1
ATOM 1758 C CA . TYR A 1 234 ? 9.878 14.586 -4.835 1.00 87.94 234 TYR A CA 1
ATOM 1759 C C . TYR A 1 234 ? 10.624 15.674 -4.063 1.00 87.94 234 TYR A C 1
ATOM 1761 O O . TYR A 1 234 ? 10.972 15.463 -2.908 1.00 87.94 234 TYR A O 1
ATOM 1769 N N . THR A 1 235 ? 10.862 16.831 -4.683 1.00 90.00 235 THR A N 1
ATOM 1770 C CA . THR A 1 235 ? 11.462 17.994 -4.015 1.00 90.00 235 THR A CA 1
ATOM 1771 C C . THR A 1 235 ? 10.422 18.936 -3.407 1.00 90.00 235 THR A C 1
ATOM 1773 O O . THR A 1 235 ? 10.787 19.822 -2.642 1.00 90.00 235 THR A O 1
ATOM 1776 N N . ALA A 1 236 ? 9.142 18.801 -3.774 1.00 88.25 236 ALA A N 1
ATOM 1777 C CA . ALA A 1 236 ? 8.073 19.641 -3.247 1.00 88.25 236 ALA A CA 1
ATOM 1778 C C . ALA A 1 236 ? 7.706 19.230 -1.806 1.00 88.25 236 ALA A C 1
ATOM 1780 O O . ALA A 1 236 ? 7.338 18.066 -1.590 1.00 88.25 236 ALA A O 1
ATOM 1781 N N . PRO A 1 237 ? 7.723 20.170 -0.841 1.00 89.56 237 PRO A N 1
ATOM 1782 C CA . PRO A 1 237 ? 7.444 19.862 0.558 1.00 89.56 237 PRO A CA 1
ATOM 1783 C C . PRO A 1 237 ? 6.027 19.309 0.720 1.00 89.56 237 PRO A C 1
ATOM 1785 O O . PRO A 1 237 ? 5.086 19.753 0.048 1.00 89.56 237 PRO A O 1
ATOM 1788 N N . LEU A 1 238 ? 5.873 18.296 1.572 1.00 89.25 238 LEU A N 1
ATOM 1789 C CA . LEU A 1 238 ? 4.569 17.695 1.858 1.00 89.25 238 LEU A CA 1
ATOM 1790 C C . LEU A 1 238 ? 3.733 18.634 2.737 1.00 89.25 238 LEU A C 1
ATOM 1792 O O . LEU A 1 238 ? 4.267 19.337 3.588 1.00 89.25 238 LEU A O 1
ATOM 1796 N N . PHE A 1 239 ? 2.403 18.577 2.621 1.00 90.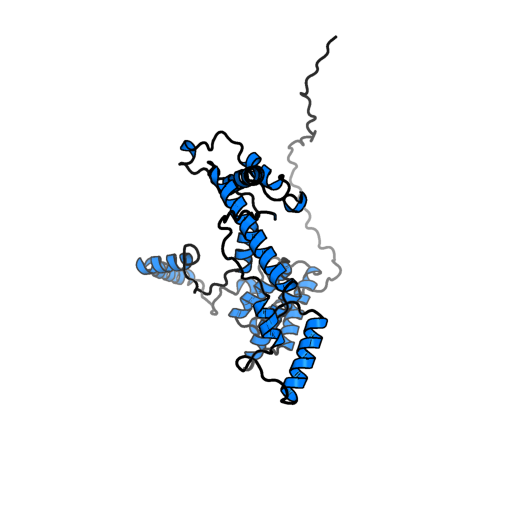69 239 PHE A N 1
ATOM 1797 C CA . PHE A 1 239 ? 1.509 19.335 3.515 1.00 90.69 239 PHE A CA 1
ATOM 1798 C C . PHE A 1 239 ? 1.658 18.931 4.994 1.00 90.69 239 PHE A C 1
ATOM 1800 O O . PHE A 1 239 ? 1.364 19.711 5.894 1.00 90.69 239 PHE A O 1
ATOM 1807 N N . ALA A 1 240 ? 2.170 17.722 5.249 1.00 90.69 240 ALA A N 1
ATOM 1808 C CA . ALA A 1 240 ? 2.543 17.276 6.588 1.00 90.69 240 ALA A CA 1
ATOM 1809 C C . ALA A 1 240 ? 3.762 18.027 7.162 1.00 90.69 240 ALA A C 1
ATOM 1811 O O . ALA A 1 240 ? 3.892 18.108 8.378 1.00 90.69 240 ALA A O 1
ATOM 1812 N N . GLU A 1 241 ? 4.634 18.563 6.304 1.00 92.19 241 GLU A N 1
ATOM 1813 C CA . GLU A 1 241 ? 5.849 19.298 6.685 1.00 92.19 241 GLU A CA 1
ATOM 1814 C C . GLU A 1 241 ? 5.590 20.803 6.785 1.00 92.19 241 GLU A C 1
ATOM 1816 O O . GLU A 1 241 ? 6.134 21.467 7.662 1.00 92.19 241 GLU A O 1
ATOM 1821 N N . THR A 1 242 ? 4.751 21.354 5.901 1.00 90.25 242 THR A N 1
ATOM 1822 C CA . THR A 1 242 ? 4.405 22.785 5.923 1.00 90.25 242 THR A CA 1
ATOM 1823 C C . THR A 1 242 ? 3.339 23.121 6.960 1.00 90.25 242 THR A C 1
ATOM 1825 O O . THR A 1 242 ? 3.193 24.285 7.318 1.00 90.25 242 THR A O 1
ATOM 1828 N N . HIS A 1 243 ? 2.598 22.120 7.452 1.00 89.94 243 HIS A N 1
ATOM 1829 C CA . HIS A 1 243 ? 1.447 22.293 8.345 1.00 89.94 243 HIS A CA 1
ATOM 1830 C C . HIS A 1 243 ? 0.351 23.211 7.777 1.00 89.94 243 HIS A C 1
ATOM 1832 O O . HIS A 1 243 ? -0.467 23.754 8.520 1.00 89.94 243 HIS A O 1
ATOM 1838 N N . GLU A 1 244 ? 0.307 23.358 6.455 1.00 89.88 244 GLU A N 1
ATOM 1839 C CA . GLU A 1 244 ? -0.696 24.148 5.751 1.00 89.88 244 GLU A CA 1
ATOM 1840 C C . GLU A 1 244 ? -1.760 23.239 5.136 1.00 89.88 244 GLU A C 1
ATOM 1842 O O . GLU A 1 244 ? -1.479 22.125 4.682 1.00 89.88 244 GLU A O 1
ATOM 1847 N N . PHE A 1 245 ? -2.998 23.729 5.096 1.00 89.94 245 PHE A N 1
ATOM 1848 C CA . PHE A 1 245 ? -4.064 23.033 4.389 1.00 89.94 245 PHE A CA 1
ATOM 1849 C C . PHE A 1 245 ? -3.864 23.165 2.865 1.00 89.94 245 PHE A C 1
ATOM 1851 O O . PHE A 1 245 ? -3.498 24.250 2.402 1.00 89.94 245 PHE A O 1
ATOM 1858 N N . PRO A 1 246 ? -4.107 22.104 2.069 1.00 91.38 246 PRO A N 1
ATOM 1859 C CA . PRO A 1 246 ? -3.969 22.163 0.618 1.00 91.38 246 PRO A CA 1
ATOM 1860 C C . PRO A 1 246 ? -4.828 23.269 -0.003 1.00 91.38 246 PRO A C 1
ATOM 1862 O O . PRO A 1 246 ? -5.996 23.429 0.330 1.00 91.38 246 PRO A O 1
ATOM 1865 N N . THR A 1 247 ? -4.260 24.017 -0.943 1.00 91.81 247 THR A N 1
ATOM 1866 C CA . THR A 1 247 ? -4.974 25.025 -1.742 1.00 91.81 247 THR A CA 1
ATOM 1867 C C . THR A 1 247 ? -4.994 24.594 -3.206 1.00 91.81 247 THR A C 1
ATOM 1869 O O . THR A 1 247 ? -4.104 23.848 -3.620 1.00 91.81 247 THR A O 1
ATOM 1872 N N . PRO A 1 248 ? -5.935 25.067 -4.043 1.00 92.50 248 PRO A N 1
ATOM 1873 C CA . PRO A 1 248 ? -5.985 24.659 -5.450 1.00 92.50 248 PRO A CA 1
ATOM 1874 C C . PRO A 1 248 ? -4.661 24.894 -6.194 1.00 92.50 248 PRO A C 1
ATOM 1876 O O . PRO A 1 248 ? -4.207 24.047 -6.962 1.00 92.50 248 PRO A O 1
ATOM 1879 N N . LEU A 1 249 ? -3.968 25.995 -5.885 1.00 91.38 249 LEU A N 1
ATOM 1880 C CA . LEU A 1 249 ? -2.659 26.307 -6.460 1.00 91.38 249 LEU A CA 1
ATOM 1881 C C . LEU A 1 249 ? -1.585 25.285 -6.053 1.00 91.38 249 LEU A C 1
ATOM 1883 O O . LEU A 1 249 ? -0.837 24.795 -6.899 1.00 91.38 249 LEU A O 1
ATOM 1887 N N . THR A 1 250 ? -1.509 24.948 -4.763 1.00 91.12 250 THR A N 1
ATOM 1888 C CA . THR A 1 250 ? -0.501 24.007 -4.250 1.00 91.12 250 THR A CA 1
ATOM 1889 C C . THR A 1 250 ? -0.807 22.564 -4.655 1.00 91.12 250 THR A C 1
ATOM 1891 O O . THR A 1 250 ? 0.115 21.803 -4.952 1.00 91.12 250 THR A O 1
ATOM 1894 N N . ILE A 1 251 ? -2.089 22.197 -4.753 1.00 92.19 251 ILE A N 1
ATOM 1895 C CA . ILE A 1 251 ? -2.544 20.916 -5.303 1.00 92.19 251 ILE A CA 1
ATOM 1896 C C . ILE A 1 251 ? -2.151 20.815 -6.775 1.00 92.19 251 ILE A C 1
ATOM 1898 O O . ILE A 1 251 ? -1.512 19.836 -7.149 1.00 92.19 251 ILE A O 1
ATOM 1902 N N . SER A 1 252 ? -2.462 21.819 -7.601 1.00 91.81 252 SER A N 1
ATOM 1903 C CA . SER A 1 252 ? -2.112 21.815 -9.028 1.00 91.81 252 SER A CA 1
ATOM 1904 C C . SER A 1 252 ? -0.600 21.696 -9.250 1.00 91.81 252 SER A C 1
ATOM 1906 O O . SER A 1 252 ? -0.158 20.870 -10.049 1.00 91.81 252 SER A O 1
ATOM 1908 N N . ALA A 1 253 ? 0.205 22.440 -8.484 1.00 90.62 253 ALA A N 1
ATOM 1909 C CA . ALA A 1 253 ? 1.663 22.378 -8.567 1.00 90.62 253 ALA A CA 1
ATOM 1910 C C . ALA A 1 253 ? 2.231 20.976 -8.268 1.00 90.62 253 ALA A C 1
ATOM 1912 O O . ALA A 1 253 ? 3.262 20.598 -8.824 1.00 90.62 253 ALA A O 1
ATOM 1913 N N . ARG A 1 254 ? 1.560 20.189 -7.415 1.00 91.12 254 ARG A N 1
ATOM 1914 C CA . ARG A 1 254 ? 1.942 18.802 -7.095 1.00 91.12 254 ARG A CA 1
ATOM 1915 C C . ARG A 1 254 ? 1.321 17.772 -8.036 1.00 91.12 254 ARG A C 1
ATOM 1917 O O . ARG A 1 254 ? 1.947 16.752 -8.315 1.00 91.12 254 ARG A O 1
ATOM 1924 N N . LEU A 1 255 ? 0.104 18.023 -8.506 1.00 92.00 255 LEU A N 1
ATOM 1925 C CA . LEU A 1 255 ? -0.651 17.134 -9.383 1.00 92.00 255 LEU A CA 1
ATOM 1926 C C . LEU A 1 255 ? 0.000 17.039 -10.764 1.00 92.00 255 LEU A C 1
ATOM 1928 O O . LEU A 1 255 ? 0.066 15.956 -11.337 1.00 92.00 255 LEU A O 1
ATOM 1932 N N . LEU A 1 256 ? 0.546 18.146 -11.269 1.00 90.69 256 LEU A N 1
ATOM 1933 C CA . LEU A 1 256 ? 1.145 18.201 -12.598 1.00 90.69 256 LEU A CA 1
ATOM 1934 C C . LEU A 1 256 ? 2.350 17.241 -12.768 1.00 90.69 256 LEU A C 1
ATOM 1936 O O . LEU A 1 256 ? 2.303 16.411 -13.678 1.00 90.69 256 LEU A O 1
ATOM 1940 N N . PRO A 1 257 ? 3.370 17.230 -11.882 1.00 91.25 257 PRO A N 1
ATOM 1941 C CA . PRO A 1 257 ? 4.421 16.206 -11.908 1.00 91.25 257 PRO A CA 1
ATOM 1942 C C . PRO A 1 257 ? 3.913 14.759 -11.798 1.00 91.25 257 PRO A C 1
ATOM 1944 O O . PRO A 1 257 ? 4.480 13.863 -12.422 1.00 91.25 257 PRO A O 1
ATOM 1947 N N . ILE A 1 258 ? 2.838 14.519 -11.033 1.00 91.19 258 ILE A N 1
ATOM 1948 C CA . ILE A 1 258 ? 2.226 13.185 -10.878 1.00 91.19 258 ILE A CA 1
ATOM 1949 C C . ILE A 1 258 ? 1.582 12.726 -12.190 1.00 91.19 258 ILE A C 1
ATOM 1951 O O . ILE A 1 258 ? 1.710 11.558 -12.563 1.00 91.19 258 ILE A O 1
ATOM 1955 N N . CYS A 1 259 ? 0.915 13.629 -12.913 1.00 90.44 259 CYS A N 1
ATOM 1956 C CA . CYS A 1 259 ? 0.366 13.336 -14.235 1.00 90.44 259 CYS A CA 1
ATOM 1957 C C . CYS A 1 259 ? 1.471 12.903 -15.200 1.00 90.44 259 CYS A C 1
ATOM 1959 O O . CYS A 1 259 ? 1.306 11.905 -15.898 1.00 90.44 259 CYS A O 1
ATOM 1961 N N . TYR A 1 260 ? 2.614 13.591 -15.188 1.00 88.56 260 TYR A N 1
ATOM 1962 C CA . TYR A 1 260 ? 3.749 13.233 -16.035 1.00 88.56 260 TYR A CA 1
ATOM 1963 C C . TYR A 1 260 ? 4.317 11.852 -15.692 1.00 88.56 260 TYR A C 1
ATOM 1965 O O . TYR A 1 260 ? 4.500 11.040 -16.592 1.00 88.56 260 TYR A O 1
ATOM 1973 N N . GLU A 1 261 ? 4.508 11.530 -14.412 1.00 86.88 261 GLU A N 1
ATOM 1974 C CA . GLU A 1 261 ? 4.946 10.189 -13.982 1.00 86.88 261 GLU A CA 1
ATOM 1975 C C . GLU A 1 261 ? 3.937 9.089 -14.360 1.00 86.88 261 GLU A C 1
ATOM 1977 O O . GLU A 1 261 ? 4.312 7.966 -14.691 1.00 86.88 261 GLU A O 1
ATOM 1982 N N . SER A 1 262 ? 2.646 9.428 -14.370 1.00 86.69 262 SER A N 1
ATOM 1983 C CA . SER A 1 262 ? 1.559 8.531 -14.784 1.00 86.69 262 SER A CA 1
ATOM 1984 C C . SER A 1 262 ? 1.415 8.411 -16.309 1.00 86.69 262 SER A C 1
ATOM 1986 O O . SER A 1 262 ? 0.528 7.705 -16.786 1.00 86.69 262 SER A O 1
ATOM 1988 N N . GLY A 1 263 ? 2.261 9.096 -17.085 1.00 84.75 263 GLY A N 1
ATOM 1989 C CA . GLY A 1 263 ? 2.252 9.061 -18.547 1.00 84.75 263 GLY A CA 1
ATOM 1990 C C . GLY A 1 263 ? 1.248 10.005 -19.216 1.00 84.75 263 GLY A C 1
ATOM 1991 O O . GLY A 1 263 ? 0.997 9.852 -20.408 1.00 84.75 263 GLY A O 1
ATOM 1992 N N . LEU A 1 264 ? 0.685 10.981 -18.492 1.00 85.56 264 LEU A N 1
ATOM 1993 C CA . LEU A 1 264 ? -0.211 12.015 -19.025 1.00 85.56 264 LEU A CA 1
ATOM 1994 C C . LEU A 1 264 ? 0.582 13.296 -19.359 1.00 85.56 264 LEU A C 1
ATOM 1996 O O . LEU A 1 264 ? 0.783 14.138 -18.485 1.00 85.56 264 LEU A O 1
ATOM 2000 N N . PRO A 1 265 ? 0.989 13.510 -20.622 1.00 80.56 265 PRO A N 1
ATOM 2001 C CA . PRO A 1 265 ? 1.847 14.629 -21.032 1.00 80.56 265 PRO A CA 1
ATOM 2002 C C . PRO A 1 265 ? 1.103 15.970 -21.046 1.00 80.56 265 PRO A C 1
ATOM 2004 O O . PRO A 1 265 ? 1.722 17.023 -20.951 1.00 80.56 265 PRO A O 1
ATOM 2007 N N . GLN A 1 266 ? -0.227 15.932 -21.180 1.00 82.88 266 GLN A N 1
ATOM 2008 C CA . GLN A 1 266 ? -1.098 17.110 -21.203 1.00 82.88 266 GLN A CA 1
ATOM 2009 C C . GLN A 1 266 ? -1.480 17.582 -19.789 1.00 82.88 266 GLN A C 1
ATOM 2011 O O . GLN A 1 266 ? -2.193 18.570 -19.649 1.00 82.88 266 GLN A O 1
ATOM 2016 N N . GLY A 1 267 ? -1.012 16.893 -18.742 1.00 86.06 267 GLY A N 1
ATOM 2017 C CA . GLY A 1 267 ? -1.325 17.233 -17.358 1.00 86.06 267 GLY A CA 1
ATOM 2018 C C . GLY A 1 267 ? -2.774 16.924 -16.971 1.00 86.06 267 GLY A C 1
ATOM 2019 O O . GLY A 1 267 ? -3.386 15.983 -17.479 1.00 86.06 267 GLY A O 1
ATOM 2020 N N . HIS A 1 268 ? -3.302 17.709 -16.033 1.00 89.56 268 HIS A N 1
ATOM 2021 C CA . HIS A 1 268 ? -4.662 17.597 -15.508 1.00 89.56 268 HIS A CA 1
ATOM 2022 C C . HIS A 1 268 ? -5.554 18.739 -16.020 1.00 89.56 268 HIS A C 1
ATOM 2024 O O . HIS A 1 268 ? -5.068 19.809 -16.386 1.00 89.56 268 HIS A O 1
ATOM 2030 N N . ALA A 1 269 ? -6.874 18.543 -15.988 1.00 91.56 269 ALA A N 1
ATOM 2031 C CA . ALA A 1 269 ? -7.830 19.625 -16.232 1.00 91.56 269 ALA A CA 1
ATOM 2032 C C . ALA A 1 269 ? -7.691 20.738 -15.165 1.00 91.56 269 ALA A C 1
ATOM 2034 O O . ALA A 1 269 ? -7.356 20.421 -14.016 1.00 91.56 269 ALA A O 1
ATOM 2035 N N . PRO A 1 270 ? -7.956 22.017 -15.500 1.00 86.94 270 PRO A N 1
ATOM 2036 C CA . PRO A 1 270 ? -7.802 23.135 -14.562 1.00 86.94 270 PRO A CA 1
ATOM 2037 C C . PRO A 1 270 ? -8.685 22.983 -13.312 1.00 86.94 270 PRO A C 1
ATOM 2039 O O . PRO A 1 270 ? -8.194 23.159 -12.201 1.00 86.94 270 PRO A O 1
ATOM 2042 N N . ASP A 1 271 ? -9.925 22.516 -13.477 1.00 92.50 271 ASP A N 1
ATOM 2043 C CA . ASP A 1 271 ? -10.904 22.364 -12.386 1.00 92.50 271 ASP A CA 1
ATOM 2044 C C . ASP A 1 271 ? -10.587 21.197 -11.430 1.00 92.50 271 ASP A C 1
ATOM 2046 O O . ASP A 1 271 ? -11.205 21.039 -10.376 1.00 92.50 271 ASP A O 1
ATOM 2050 N N . CYS A 1 272 ? -9.628 20.335 -11.785 1.00 93.00 272 CYS A N 1
ATOM 2051 C CA . CYS A 1 272 ? -9.302 19.152 -10.991 1.00 93.00 272 CYS A CA 1
ATOM 2052 C C . CYS A 1 272 ? -8.781 19.531 -9.599 1.00 93.00 272 CYS A C 1
ATOM 2054 O O . CYS A 1 272 ? -9.140 18.896 -8.609 1.00 93.00 272 CYS A O 1
ATOM 2056 N N . ALA A 1 273 ? -7.977 20.592 -9.510 1.00 93.06 273 ALA A N 1
ATOM 2057 C CA . ALA A 1 273 ? -7.430 21.041 -8.237 1.00 93.06 273 ALA A CA 1
ATOM 2058 C C . ALA A 1 273 ? -8.518 21.571 -7.287 1.00 93.06 273 ALA A C 1
ATOM 2060 O O . ALA A 1 273 ? -8.458 21.302 -6.087 1.00 93.06 273 ALA A O 1
ATOM 2061 N N . ASP A 1 274 ? -9.537 22.251 -7.820 1.00 94.19 274 ASP A N 1
ATOM 2062 C CA . ASP A 1 274 ? -10.672 22.753 -7.040 1.00 94.19 274 ASP A CA 1
ATOM 2063 C C . ASP A 1 274 ? -11.550 21.612 -6.514 1.00 94.19 274 ASP A C 1
ATOM 2065 O O . ASP A 1 274 ? -11.929 21.602 -5.341 1.00 94.19 274 ASP A O 1
ATOM 2069 N N . LEU A 1 275 ? -11.811 20.599 -7.349 1.00 95.00 275 LEU A N 1
ATOM 2070 C CA . LEU A 1 275 ? -12.559 19.405 -6.944 1.00 95.00 275 LEU A CA 1
ATOM 2071 C C . LEU A 1 275 ? -11.832 18.616 -5.851 1.00 95.00 275 LEU A C 1
ATOM 2073 O O . LEU A 1 275 ? -12.453 18.195 -4.875 1.00 95.00 275 LEU A O 1
ATOM 2077 N N . VAL A 1 276 ? -10.516 18.432 -5.988 1.00 94.75 276 VAL A N 1
ATOM 2078 C CA . VAL A 1 276 ? -9.698 17.746 -4.977 1.00 94.75 276 VAL A CA 1
ATOM 2079 C C . VAL A 1 276 ? -9.667 18.540 -3.672 1.00 94.75 276 VAL A C 1
ATOM 2081 O O . VAL A 1 276 ? -9.758 17.942 -2.598 1.00 94.75 276 VAL A O 1
ATOM 2084 N N . ASN A 1 277 ? -9.591 19.871 -3.740 1.00 94.19 277 ASN A N 1
ATOM 2085 C CA . ASN A 1 277 ? -9.656 20.726 -2.559 1.00 94.19 277 ASN A CA 1
ATOM 2086 C C . ASN A 1 277 ? -10.995 20.564 -1.817 1.00 94.19 277 ASN A C 1
ATOM 2088 O O . ASN A 1 277 ? -11.006 20.247 -0.628 1.00 94.19 277 ASN A O 1
ATOM 2092 N N . LEU A 1 278 ? -12.121 20.675 -2.532 1.00 95.00 278 LEU A N 1
ATOM 2093 C CA . LEU A 1 278 ? -13.460 20.502 -1.959 1.00 95.00 278 LEU A CA 1
ATOM 2094 C C . LEU A 1 278 ? -13.655 19.101 -1.357 1.00 95.00 278 LEU A C 1
ATOM 2096 O O . LEU A 1 278 ? -14.208 18.962 -0.262 1.00 95.00 278 LEU A O 1
ATOM 2100 N N . ALA A 1 279 ? -13.177 18.063 -2.048 1.00 94.88 279 ALA A N 1
ATOM 2101 C CA . ALA A 1 279 ? -13.230 16.689 -1.558 1.00 94.88 279 ALA A CA 1
ATOM 2102 C C . ALA A 1 279 ? -12.412 16.522 -0.269 1.00 94.88 279 ALA A C 1
ATOM 2104 O O . ALA A 1 279 ? -12.883 15.907 0.686 1.00 94.88 279 ALA A O 1
ATOM 2105 N N . THR A 1 280 ? -11.218 17.117 -0.213 1.00 93.62 280 THR A N 1
ATOM 2106 C CA . THR A 1 280 ? -10.346 17.072 0.968 1.00 93.62 280 THR A CA 1
ATOM 2107 C C . THR A 1 280 ? -10.975 17.811 2.149 1.00 93.62 280 THR A C 1
ATOM 2109 O O . THR A 1 280 ? -10.994 17.290 3.263 1.00 93.62 280 THR A O 1
ATOM 2112 N N . GLU A 1 281 ? -11.543 18.995 1.917 1.00 93.06 281 GLU A N 1
ATOM 2113 C CA . GLU A 1 281 ? -12.249 19.770 2.940 1.00 93.06 281 GLU A CA 1
ATOM 2114 C C . GLU A 1 281 ? -13.449 18.997 3.498 1.00 93.06 281 GLU A C 1
ATOM 2116 O O . GLU A 1 281 ? -13.621 18.902 4.715 1.00 93.06 281 GLU A O 1
ATOM 2121 N N . THR A 1 282 ? -14.253 18.405 2.614 1.00 95.19 282 THR A N 1
ATOM 2122 C CA . THR A 1 282 ? -15.420 17.600 2.999 1.00 95.19 282 THR A CA 1
ATOM 2123 C C . THR A 1 282 ? -14.997 16.387 3.818 1.00 95.19 282 THR A C 1
ATOM 2125 O O . THR A 1 282 ? -15.512 16.181 4.914 1.00 95.19 282 THR A O 1
ATOM 2128 N N . TYR A 1 283 ? -13.987 15.650 3.353 1.00 94.75 283 TYR A N 1
ATOM 2129 C CA . TYR A 1 283 ? -13.461 14.482 4.052 1.00 94.75 283 TYR A CA 1
ATOM 2130 C C . TYR A 1 283 ? -12.955 14.822 5.460 1.00 94.75 283 TYR A C 1
ATOM 2132 O O . TYR A 1 283 ? -13.294 14.142 6.429 1.00 94.75 283 TYR A O 1
ATOM 2140 N N . VAL A 1 284 ? -12.176 15.899 5.605 1.00 93.81 284 VAL A N 1
ATOM 2141 C CA . VAL A 1 284 ? -11.651 16.313 6.915 1.00 93.81 284 VAL A CA 1
ATOM 2142 C C . VAL A 1 284 ? -12.781 16.771 7.836 1.00 93.81 284 VAL A C 1
ATOM 2144 O O . VAL A 1 284 ? -12.791 16.403 9.011 1.00 93.81 284 VAL A O 1
ATOM 2147 N N . LYS A 1 285 ? -13.763 17.525 7.326 1.00 93.62 285 LYS A N 1
ATOM 2148 C CA . LYS A 1 285 ? -14.944 17.925 8.106 1.00 93.62 285 LYS A CA 1
ATOM 2149 C C . LYS A 1 285 ? -15.744 16.720 8.581 1.00 93.62 285 LYS A C 1
ATOM 2151 O O . LYS A 1 285 ? -16.137 16.687 9.745 1.00 93.62 285 LYS A O 1
ATOM 2156 N N . GLU A 1 286 ? -15.969 15.731 7.725 1.00 94.25 286 GLU A N 1
ATOM 2157 C CA . GLU A 1 286 ? -16.665 14.497 8.090 1.00 94.25 286 GLU A CA 1
ATOM 2158 C C . GLU A 1 286 ? -15.882 13.699 9.136 1.00 94.25 286 GLU A C 1
ATOM 2160 O O . GLU A 1 286 ? -16.452 13.310 10.156 1.00 94.25 286 GLU A O 1
ATOM 2165 N N . ALA A 1 287 ? -14.570 13.534 8.949 1.00 92.69 287 ALA A N 1
ATOM 2166 C CA . ALA A 1 287 ? -13.706 12.836 9.896 1.00 92.69 287 ALA A CA 1
ATOM 2167 C C . ALA A 1 287 ? -13.686 13.524 11.272 1.00 92.69 287 ALA A C 1
ATOM 2169 O O . ALA A 1 287 ? -13.871 12.871 12.301 1.00 92.69 287 ALA A O 1
ATOM 2170 N N . LEU A 1 288 ? -13.526 14.851 11.307 1.00 91.56 288 LEU A N 1
ATOM 2171 C CA . LEU A 1 288 ? -13.568 15.626 12.548 1.00 91.56 288 LEU A CA 1
ATOM 2172 C C . LEU A 1 288 ? -14.950 15.572 13.196 1.00 91.56 288 LEU A C 1
ATOM 2174 O O . LEU A 1 288 ? -15.043 15.417 14.408 1.00 91.56 288 LEU A O 1
ATOM 2178 N N . THR A 1 289 ? -16.024 15.638 12.411 1.00 89.12 289 THR A N 1
ATOM 2179 C CA . THR A 1 289 ? -17.392 15.516 12.929 1.00 89.12 289 THR A CA 1
ATOM 2180 C C . THR A 1 289 ? -17.616 14.135 13.545 1.00 89.12 289 THR A C 1
ATOM 2182 O O . THR A 1 289 ? -18.158 14.033 14.645 1.00 89.12 289 THR A O 1
ATOM 2185 N N . ALA A 1 290 ? -17.143 13.064 12.907 1.00 87.06 290 ALA A N 1
ATOM 2186 C CA . ALA A 1 290 ? -17.207 11.715 13.463 1.00 87.06 290 ALA A CA 1
ATOM 2187 C C . ALA A 1 290 ? -16.447 11.617 14.797 1.00 87.06 290 ALA A C 1
ATOM 2189 O O . ALA A 1 290 ? -16.981 11.108 15.781 1.00 87.06 290 ALA A O 1
ATOM 2190 N N . ILE A 1 291 ? -15.244 12.187 14.883 1.00 87.75 291 ILE A N 1
ATOM 2191 C CA . ILE A 1 291 ? -14.467 12.208 16.130 1.00 87.75 291 ILE A CA 1
ATOM 2192 C C . ILE A 1 291 ? -15.179 13.039 17.206 1.00 87.75 291 ILE A C 1
ATOM 2194 O O . ILE A 1 291 ? -15.360 12.578 18.334 1.00 87.75 291 ILE A O 1
ATOM 2198 N N . PHE A 1 292 ? -15.634 14.247 16.873 1.00 86.19 292 PHE A N 1
ATOM 2199 C CA . PHE A 1 292 ? -16.323 15.120 17.817 1.00 86.19 292 PHE A CA 1
ATOM 2200 C C . PHE A 1 292 ? -17.636 14.520 18.304 1.00 86.19 292 PHE A C 1
ATOM 2202 O O . PHE A 1 292 ? -17.953 14.650 19.481 1.00 86.19 292 PHE A O 1
ATOM 2209 N N . THR A 1 293 ? -18.385 13.809 17.462 1.00 81.44 293 THR A N 1
ATOM 2210 C CA . THR A 1 293 ? -19.598 13.127 17.930 1.00 81.44 293 THR A CA 1
ATOM 2211 C C . THR A 1 293 ? -19.281 12.037 18.947 1.00 81.44 293 THR A C 1
ATOM 2213 O O . THR A 1 293 ? -19.988 11.958 19.951 1.00 81.44 293 THR A O 1
ATOM 2216 N N . ILE A 1 294 ? -18.199 11.271 18.751 1.00 81.25 294 ILE A N 1
ATOM 2217 C CA . ILE A 1 294 ? -17.721 10.253 19.701 1.00 81.25 294 ILE A CA 1
ATOM 2218 C C . ILE A 1 294 ? -17.309 10.877 21.042 1.00 81.25 294 ILE A C 1
ATOM 2220 O O . ILE A 1 294 ? -17.599 10.308 22.096 1.00 81.25 294 ILE A O 1
ATOM 2224 N N . VAL A 1 295 ? -16.640 12.033 21.008 1.00 82.31 295 VAL A N 1
ATOM 2225 C CA . VAL A 1 295 ? -16.075 12.687 22.201 1.00 82.31 295 VAL A CA 1
ATOM 2226 C C . VAL A 1 295 ? -17.097 13.545 22.953 1.00 82.31 295 VAL A C 1
ATOM 2228 O O . VAL A 1 295 ? -17.086 13.567 24.180 1.00 82.31 295 VAL A O 1
ATOM 2231 N N . MET A 1 296 ? -17.976 14.257 22.245 1.00 75.12 296 MET A N 1
ATOM 2232 C CA . MET A 1 296 ? -18.893 15.240 22.841 1.00 75.12 296 MET A CA 1
ATOM 2233 C C . MET A 1 296 ? -20.241 14.651 23.270 1.00 75.12 296 MET A C 1
ATOM 2235 O O . MET A 1 296 ? -21.009 15.332 23.946 1.00 75.12 296 MET A O 1
ATOM 2239 N N . SER A 1 297 ? -20.553 13.411 22.886 1.00 75.12 297 SER A N 1
ATOM 2240 C CA . SER A 1 297 ? -21.850 12.792 23.177 1.00 75.12 297 SER A CA 1
ATOM 2241 C C . SER A 1 297 ? -21.701 11.649 24.170 1.00 75.12 297 SER A C 1
ATOM 2243 O O . SER A 1 297 ? -20.856 10.781 23.991 1.00 75.12 297 SER A O 1
ATOM 2245 N N . ASN A 1 298 ? -22.571 11.576 25.178 1.00 76.38 298 ASN A N 1
ATOM 2246 C CA . ASN A 1 298 ? -22.630 10.408 26.053 1.00 76.38 298 ASN A CA 1
ATOM 2247 C C . ASN A 1 298 ? -23.538 9.323 25.451 1.00 76.38 298 ASN A C 1
ATOM 2249 O O . ASN A 1 298 ? -24.655 9.587 24.988 1.00 76.38 298 ASN A O 1
ATOM 2253 N N . GLY A 1 299 ? -23.071 8.073 25.457 1.00 74.56 299 GLY A N 1
ATOM 2254 C CA . GLY A 1 299 ? -23.832 6.955 24.908 1.00 74.56 299 GLY A CA 1
ATOM 2255 C C . GLY A 1 299 ? -23.109 5.617 24.916 1.00 74.56 299 GLY A C 1
ATOM 2256 O O . GLY A 1 299 ? -21.905 5.537 25.164 1.00 74.56 299 GLY A O 1
ATOM 2257 N N . SER A 1 300 ? -23.848 4.556 24.600 1.00 67.62 300 SER A N 1
ATOM 2258 C CA . SER A 1 300 ? -23.277 3.254 24.256 1.00 67.62 300 SER A CA 1
ATOM 2259 C C . SER A 1 300 ? -22.472 3.377 22.954 1.00 67.62 300 SER A C 1
ATOM 2261 O O . SER A 1 300 ? -22.998 3.801 21.931 1.00 67.62 300 SER A O 1
ATOM 2263 N N . GLY A 1 301 ? -21.168 3.079 23.011 1.00 70.44 301 GLY A N 1
ATOM 2264 C CA . GLY A 1 301 ? -20.235 3.272 21.887 1.00 70.44 301 GLY A CA 1
ATOM 2265 C C . GLY A 1 301 ? -19.580 4.659 21.798 1.00 70.44 301 GLY A C 1
ATOM 2266 O O . GLY A 1 301 ? -18.768 4.879 20.907 1.00 70.44 301 GLY A O 1
ATOM 2267 N N . TYR A 1 302 ? -19.879 5.566 22.734 1.00 79.81 302 TYR A N 1
ATOM 2268 C CA . TYR A 1 302 ? -19.296 6.910 22.810 1.00 79.81 302 TYR A CA 1
ATOM 2269 C C . TYR A 1 302 ? -18.423 7.072 24.064 1.00 79.81 302 TYR A C 1
ATOM 2271 O O . TYR A 1 302 ? -18.471 6.248 24.989 1.00 79.81 302 TYR A O 1
ATOM 2279 N N . VAL A 1 303 ? -17.628 8.144 24.130 1.00 77.38 303 VAL A N 1
ATOM 2280 C CA . VAL A 1 303 ? -16.838 8.458 25.326 1.00 77.38 303 VAL A CA 1
ATOM 2281 C C . VAL A 1 303 ? -17.785 8.870 26.454 1.00 77.38 303 VAL A C 1
ATOM 2283 O O . VAL A 1 303 ? -18.402 9.927 26.434 1.00 77.38 303 VAL A O 1
ATOM 2286 N N . ARG A 1 304 ? -17.912 8.002 27.462 1.00 79.50 304 ARG A N 1
ATOM 2287 C CA . ARG A 1 304 ? -18.792 8.214 28.620 1.00 79.50 304 ARG A CA 1
ATOM 2288 C C . ARG A 1 304 ? -18.080 9.021 29.702 1.00 79.50 304 ARG A C 1
ATOM 2290 O O . ARG A 1 304 ? -17.110 8.523 30.286 1.00 79.50 304 ARG A O 1
ATOM 2297 N N . THR A 1 305 ? -18.599 10.203 30.033 1.00 82.62 305 THR A N 1
ATOM 2298 C CA . THR A 1 305 ? -18.098 11.002 31.163 1.00 82.62 305 THR A CA 1
ATOM 2299 C C . THR A 1 305 ? -18.309 10.284 32.503 1.00 82.62 305 THR A C 1
ATOM 2301 O O . THR A 1 305 ? -19.172 9.412 32.648 1.00 82.62 305 THR A O 1
ATOM 2304 N N . ALA A 1 306 ? -17.509 10.632 33.517 1.00 82.62 306 ALA A N 1
ATOM 2305 C CA . ALA A 1 306 ? -17.618 10.031 34.850 1.00 82.62 306 ALA A CA 1
ATOM 2306 C C . ALA A 1 306 ? -18.987 10.300 35.504 1.00 82.62 306 ALA A C 1
ATOM 2308 O O . ALA A 1 306 ? -19.539 9.424 36.169 1.00 82.62 306 ALA A O 1
ATOM 2309 N N . GLU A 1 307 ? -19.556 11.486 35.281 1.00 84.62 307 GLU A N 1
ATOM 2310 C CA . GLU A 1 307 ? -20.893 11.849 35.758 1.00 84.62 307 GLU A CA 1
ATOM 2311 C C . GLU A 1 307 ? -21.980 11.008 35.089 1.00 84.62 307 GLU A C 1
ATOM 2313 O O . GLU A 1 307 ? -22.856 10.479 35.774 1.00 84.62 307 GLU A O 1
ATOM 2318 N N . TYR A 1 308 ? -21.885 10.809 33.770 1.00 83.31 308 TYR A N 1
ATOM 2319 C CA . TYR A 1 308 ? -22.814 9.959 33.033 1.00 83.31 308 TYR A CA 1
ATOM 2320 C C . TYR A 1 308 ? -22.762 8.507 33.522 1.00 83.31 308 TYR A C 1
ATOM 2322 O O . TYR A 1 308 ? -23.805 7.912 33.773 1.00 83.31 308 TYR A O 1
ATOM 2330 N N . LYS A 1 309 ? -21.567 7.954 33.775 1.00 84.31 309 LYS A N 1
ATOM 2331 C CA . LYS A 1 309 ? -21.417 6.604 34.353 1.00 84.31 309 LYS A CA 1
ATOM 2332 C C . LYS A 1 309 ? -22.081 6.475 35.727 1.00 84.31 309 LYS A C 1
ATOM 2334 O O . LYS A 1 309 ? -22.759 5.485 35.978 1.00 84.31 309 LYS A O 1
ATOM 2339 N N . LYS A 1 310 ? -21.920 7.476 36.603 1.00 87.38 310 LYS A N 1
ATOM 2340 C CA . LYS A 1 310 ? -22.572 7.501 37.925 1.00 87.38 310 LYS A CA 1
ATOM 2341 C C . LYS A 1 310 ? -24.097 7.584 37.808 1.00 87.38 310 LYS A C 1
ATOM 2343 O O . LYS A 1 310 ? -24.796 6.918 38.566 1.00 87.38 310 LYS A O 1
ATOM 2348 N N . ARG A 1 311 ? -24.610 8.389 36.868 1.00 85.06 311 ARG A N 1
ATOM 2349 C CA . ARG A 1 311 ? -26.053 8.493 36.589 1.00 85.06 311 ARG A CA 1
ATOM 2350 C C . ARG A 1 311 ? -26.620 7.169 36.075 1.00 85.06 311 ARG A C 1
ATOM 2352 O O . ARG A 1 311 ? -27.626 6.723 36.609 1.00 85.06 311 ARG A O 1
ATOM 2359 N N . VAL A 1 312 ? -25.944 6.527 35.121 1.00 85.88 312 VAL A N 1
ATOM 2360 C CA . VAL A 1 312 ? -26.334 5.212 34.584 1.00 85.88 312 VAL A CA 1
ATOM 2361 C C . VAL A 1 312 ? -26.371 4.160 35.694 1.00 85.88 312 VAL A C 1
ATOM 2363 O O . VAL A 1 312 ? -27.406 3.535 35.873 1.00 85.88 312 VAL A O 1
ATOM 2366 N N . ALA A 1 313 ? -25.318 4.037 36.510 1.00 86.50 313 ALA A N 1
ATOM 2367 C CA . ALA A 1 313 ? -25.280 3.059 37.604 1.00 86.50 313 ALA A CA 1
ATOM 2368 C C . ALA A 1 313 ? -26.414 3.262 38.629 1.00 86.50 313 ALA A C 1
ATOM 2370 O O . ALA A 1 313 ? -27.038 2.302 39.070 1.00 86.50 313 ALA A O 1
ATOM 2371 N N . ARG A 1 314 ? -26.724 4.522 38.970 1.00 87.56 314 ARG A N 1
ATOM 2372 C CA . ARG A 1 314 ? -27.837 4.855 39.873 1.00 87.56 314 ARG A CA 1
ATOM 2373 C C . ARG A 1 314 ? -29.197 4.487 39.275 1.00 87.56 314 ARG A C 1
ATOM 2375 O O . ARG A 1 314 ? -30.088 4.069 40.006 1.00 87.56 314 ARG A O 1
ATOM 2382 N N . GLU A 1 315 ? -29.394 4.691 37.976 1.00 85.25 315 GLU A N 1
ATOM 2383 C CA . GLU A 1 315 ? -30.648 4.307 37.319 1.00 85.25 315 GLU A CA 1
ATOM 2384 C C . GLU A 1 315 ? -30.762 2.795 37.128 1.00 85.25 315 GLU A C 1
ATOM 2386 O O . GLU A 1 315 ? -31.853 2.257 37.283 1.00 85.25 315 GLU A O 1
ATOM 2391 N N . GLU A 1 316 ? -29.658 2.087 36.888 1.00 85.44 316 GLU A N 1
ATOM 2392 C CA . GLU A 1 316 ? -29.640 0.621 36.859 1.00 85.44 316 GLU A CA 1
ATOM 2393 C C . GLU A 1 316 ? -30.036 0.012 38.209 1.00 85.44 316 GLU A C 1
ATOM 2395 O O . GLU A 1 316 ? -30.833 -0.924 38.236 1.00 85.44 316 GLU A O 1
ATOM 2400 N N . GLU A 1 317 ? -29.555 0.575 39.321 1.00 86.31 317 GLU A N 1
ATOM 2401 C CA . GLU A 1 317 ? -29.941 0.155 40.673 1.00 86.31 317 GLU A CA 1
ATOM 2402 C C . GLU A 1 317 ? -31.442 0.367 40.931 1.00 86.31 317 GLU A C 1
ATOM 2404 O O . GLU A 1 317 ? -32.121 -0.529 41.429 1.00 86.31 317 GLU A O 1
ATOM 2409 N N . LYS A 1 318 ? -32.000 1.507 40.501 1.00 85.62 318 LYS A N 1
ATOM 2410 C CA . LYS A 1 318 ? -33.443 1.795 40.617 1.00 85.62 318 LYS A CA 1
ATOM 2411 C C . LYS A 1 318 ? -34.310 0.897 39.740 1.00 85.62 318 LYS A C 1
ATOM 2413 O O . LYS A 1 318 ? -35.418 0.538 40.131 1.00 85.62 318 LYS A O 1
ATOM 2418 N N . VAL A 1 319 ? -33.821 0.525 38.558 1.00 85.50 319 VAL A N 1
ATOM 2419 C CA . VAL A 1 319 ? -34.493 -0.454 37.695 1.00 85.50 319 VAL A CA 1
ATOM 2420 C C . VAL A 1 319 ? -34.443 -1.848 38.328 1.00 85.50 319 VAL A C 1
ATOM 2422 O O . VAL A 1 319 ? -35.448 -2.553 38.302 1.00 85.50 319 VAL A O 1
ATOM 2425 N N . ALA A 1 320 ? -33.320 -2.236 38.944 1.00 83.62 320 ALA A N 1
ATOM 2426 C CA . ALA A 1 320 ? -33.190 -3.509 39.658 1.00 83.62 320 ALA A CA 1
ATOM 2427 C C . ALA A 1 320 ? -34.083 -3.580 40.910 1.00 83.62 320 ALA A C 1
ATOM 2429 O O . ALA A 1 320 ? -34.649 -4.632 41.198 1.00 83.62 320 ALA A O 1
ATOM 2430 N N . ALA A 1 321 ? -34.262 -2.455 41.609 1.00 86.00 321 ALA A N 1
ATOM 2431 C CA . ALA A 1 321 ? -35.199 -2.312 42.723 1.00 86.00 321 ALA A CA 1
ATOM 2432 C C . ALA A 1 321 ? -36.680 -2.259 42.285 1.00 86.00 321 ALA A C 1
ATOM 2434 O O . ALA A 1 321 ? -37.572 -2.299 43.128 1.00 86.00 321 ALA A O 1
ATOM 2435 N N . GLY A 1 322 ? -36.961 -2.170 40.978 1.00 79.38 322 GLY A N 1
ATOM 2436 C CA . GLY A 1 322 ? -38.320 -2.086 40.432 1.00 79.38 322 GLY A CA 1
ATOM 2437 C C . GLY A 1 322 ? -38.980 -0.707 40.562 1.00 79.38 322 GLY A C 1
ATOM 2438 O O . GLY A 1 322 ? -40.155 -0.562 40.234 1.00 79.38 322 GLY A O 1
ATOM 2439 N N . GLU A 1 323 ? -38.239 0.314 40.999 1.00 81.81 323 GLU A N 1
ATOM 2440 C CA . GLU A 1 323 ? -38.725 1.691 41.173 1.00 81.81 323 GLU A CA 1
ATOM 2441 C C . GLU A 1 323 ? -38.777 2.478 39.853 1.00 81.81 323 GLU A C 1
ATOM 2443 O O . GLU A 1 323 ? -39.427 3.522 39.765 1.00 81.81 323 GLU A O 1
ATOM 2448 N N . MET A 1 324 ? -38.075 2.005 38.818 1.00 75.44 324 MET A N 1
ATOM 2449 C CA . MET A 1 324 ? -37.960 2.680 37.527 1.00 75.44 324 MET A CA 1
ATOM 2450 C C . MET A 1 324 ? -38.113 1.692 36.366 1.00 75.44 324 MET A C 1
ATOM 2452 O O . MET A 1 324 ? -37.582 0.585 36.395 1.00 75.44 324 MET A O 1
ATOM 2456 N N . LEU A 1 325 ? -38.821 2.109 35.314 1.00 76.75 325 LEU A N 1
ATOM 2457 C CA . LEU A 1 325 ? -39.009 1.322 34.094 1.00 76.75 325 LEU A CA 1
ATOM 2458 C C . LEU A 1 325 ? -38.082 1.811 32.975 1.00 76.75 325 LEU A C 1
ATOM 2460 O O . LEU A 1 325 ? -37.853 3.009 32.811 1.00 76.75 325 LEU A O 1
ATOM 2464 N N . ARG A 1 326 ? -37.587 0.869 32.165 1.00 80.38 326 ARG A N 1
ATOM 2465 C CA . ARG A 1 326 ? -36.823 1.170 30.946 1.00 80.38 326 ARG A CA 1
ATOM 2466 C C . ARG A 1 326 ? -37.737 1.757 29.872 1.00 80.38 326 ARG A C 1
ATOM 2468 O O . ARG A 1 326 ? -38.818 1.229 29.602 1.00 80.38 326 ARG A O 1
ATOM 2475 N N . VAL A 1 327 ? -37.276 2.807 29.202 1.00 75.44 327 VAL A N 1
ATOM 2476 C CA . VAL A 1 327 ? -37.984 3.428 28.079 1.00 75.44 327 VAL A CA 1
ATOM 2477 C C . VAL A 1 327 ? -37.940 2.469 26.884 1.00 75.44 327 VAL A C 1
ATOM 2479 O O . VAL A 1 327 ? -36.872 2.026 26.459 1.00 75.44 327 VAL A O 1
ATOM 2482 N N . GLY A 1 328 ? -39.112 2.093 26.360 1.00 69.25 328 GLY A N 1
ATOM 2483 C CA . GLY A 1 328 ? -39.222 1.149 25.238 1.00 69.25 328 GLY A CA 1
ATOM 2484 C C . GLY A 1 328 ? -38.710 -0.268 25.541 1.00 69.25 328 GLY A C 1
ATOM 2485 O O . GLY A 1 328 ? -38.393 -1.011 24.616 1.00 69.25 328 GLY A O 1
ATOM 2486 N N . GLY A 1 329 ? -38.577 -0.639 26.821 1.00 66.69 329 GLY A N 1
ATOM 2487 C CA . GLY A 1 329 ? -38.158 -1.977 27.257 1.00 66.69 329 GLY A CA 1
ATOM 2488 C C . GLY A 1 329 ? -36.663 -2.290 27.113 1.00 66.69 329 GLY A C 1
ATOM 2489 O O . GLY A 1 329 ? -36.249 -3.385 27.484 1.00 66.69 329 GLY A O 1
ATOM 2490 N N . ARG A 1 330 ? -35.839 -1.360 26.604 1.00 71.00 330 ARG A N 1
ATOM 2491 C CA . ARG A 1 330 ? -34.392 -1.581 26.398 1.00 71.00 330 ARG A CA 1
ATOM 2492 C C . ARG A 1 330 ? -33.500 -0.473 26.970 1.00 71.00 330 ARG A C 1
ATOM 2494 O O . ARG A 1 330 ? -32.515 -0.805 27.628 1.00 71.00 330 ARG A O 1
ATOM 2501 N N . GLU A 1 331 ? -33.851 0.800 26.791 1.00 79.62 331 GLU A N 1
ATOM 2502 C CA . GLU A 1 331 ? -33.002 1.950 27.163 1.00 79.62 331 GLU A CA 1
ATOM 2503 C C . GLU A 1 331 ? -33.335 2.493 28.566 1.00 79.62 331 GLU A C 1
ATOM 2505 O O . GLU A 1 331 ? -34.497 2.502 28.982 1.00 79.62 331 GLU A O 1
ATOM 2510 N N . LEU A 1 332 ? -32.330 2.984 29.298 1.00 82.69 332 LEU A N 1
ATOM 2511 C CA . LEU A 1 332 ? -32.554 3.758 30.528 1.00 82.69 332 LEU A CA 1
ATOM 2512 C C . LEU A 1 332 ? -33.085 5.168 30.191 1.00 82.69 332 LEU A C 1
ATOM 2514 O O . LEU A 1 332 ? -32.751 5.712 29.133 1.00 82.69 332 LEU A O 1
ATOM 2518 N N . PRO A 1 333 ? -33.869 5.814 31.074 1.00 81.94 333 PRO A N 1
ATOM 2519 C CA . PRO A 1 333 ? -34.314 7.195 30.873 1.00 81.94 333 PRO A CA 1
ATOM 2520 C C . PRO A 1 333 ? -33.167 8.183 30.602 1.00 81.94 333 PRO A C 1
ATOM 2522 O O . PRO A 1 333 ? -33.280 8.999 29.685 1.00 81.94 333 PRO A O 1
ATOM 2525 N N . VAL A 1 334 ? -32.035 8.059 31.309 1.00 81.38 334 VAL A N 1
ATOM 2526 C CA . VAL A 1 334 ? -30.808 8.840 31.052 1.00 81.38 334 VAL A CA 1
ATOM 2527 C C . VAL A 1 334 ? -30.234 8.606 29.655 1.00 81.38 334 VAL A C 1
ATOM 2529 O O . VAL A 1 334 ? -29.739 9.539 29.023 1.00 81.38 334 VAL A O 1
ATOM 2532 N N . GLU A 1 335 ? -30.299 7.382 29.136 1.00 82.00 335 GLU A N 1
ATOM 2533 C CA . GLU A 1 335 ? -29.820 7.068 27.786 1.00 82.00 335 GLU A CA 1
ATOM 2534 C C . GLU A 1 335 ? -30.733 7.673 26.714 1.00 82.00 335 GLU A C 1
ATOM 2536 O O . GLU A 1 335 ? -30.246 8.218 25.721 1.00 82.00 335 GLU A O 1
ATOM 2541 N N . ALA A 1 336 ? -32.049 7.644 26.943 1.00 81.31 336 ALA A N 1
ATOM 2542 C CA . ALA A 1 336 ? -33.035 8.248 26.055 1.00 81.31 336 ALA A CA 1
ATOM 2543 C C . ALA A 1 336 ? -32.954 9.788 26.046 1.00 81.31 336 ALA A C 1
ATOM 2545 O O . ALA A 1 336 ? -33.115 10.401 24.987 1.00 81.31 336 ALA A O 1
ATOM 2546 N N . GLU A 1 337 ? -32.689 10.418 27.196 1.00 82.00 337 GLU A N 1
ATOM 2547 C CA . GLU A 1 337 ? -32.468 11.866 27.314 1.00 82.00 337 GLU A CA 1
ATOM 2548 C C . GLU A 1 337 ? -31.199 12.295 26.563 1.00 82.00 337 GLU A C 1
ATOM 2550 O O . GLU A 1 337 ? -31.248 13.193 25.720 1.00 82.00 337 GLU A O 1
ATOM 2555 N N . GLU A 1 338 ? -30.075 11.614 26.801 1.00 77.75 338 GLU A N 1
ATOM 2556 C CA . GLU A 1 338 ? -28.809 11.932 26.137 1.00 77.75 338 GLU A CA 1
ATOM 2557 C C . GLU A 1 338 ? -28.880 11.671 24.630 1.00 77.75 338 GLU A C 1
ATOM 2559 O O . GLU A 1 338 ? -28.362 12.468 23.856 1.00 77.75 338 GLU A O 1
ATOM 2564 N N . ARG A 1 339 ? -29.601 10.637 24.174 1.00 77.69 339 ARG A N 1
ATOM 2565 C CA . ARG A 1 339 ? -29.855 10.412 22.741 1.00 77.69 339 ARG A CA 1
ATOM 2566 C C . ARG A 1 339 ? -30.624 11.564 22.089 1.00 77.69 339 ARG A C 1
ATOM 2568 O O . ARG A 1 339 ? -30.339 11.888 20.942 1.00 77.69 339 ARG A O 1
ATOM 2575 N N . ARG A 1 340 ? -31.573 12.190 22.792 1.00 79.25 340 ARG A N 1
ATOM 2576 C CA . ARG A 1 340 ? -32.321 13.357 22.279 1.00 79.25 340 ARG A CA 1
ATOM 2577 C C . ARG A 1 340 ? -31.470 14.622 22.206 1.00 79.25 340 ARG A C 1
ATOM 2579 O O . ARG A 1 340 ? -31.750 15.479 21.377 1.00 79.25 340 ARG A O 1
ATOM 2586 N N . ARG A 1 341 ? -30.452 14.741 23.061 1.00 75.50 341 ARG A N 1
ATOM 2587 C CA . ARG A 1 341 ? -29.500 15.863 23.049 1.00 75.50 341 ARG A CA 1
ATOM 2588 C C . ARG A 1 341 ? -28.436 15.743 21.960 1.00 75.50 341 ARG A C 1
ATOM 2590 O O . ARG A 1 341 ? -27.743 16.722 21.698 1.00 75.50 341 ARG A O 1
ATOM 2597 N N . ARG A 1 342 ? -28.297 14.573 21.323 1.00 71.88 342 ARG A N 1
ATOM 2598 C CA . ARG A 1 342 ? -27.311 14.366 20.256 1.00 71.88 342 ARG A CA 1
ATOM 2599 C C . ARG A 1 342 ? -27.676 15.204 19.027 1.00 71.88 342 ARG A C 1
ATOM 2601 O O . ARG A 1 342 ? -28.805 15.092 18.543 1.00 71.88 342 ARG A O 1
ATOM 2608 N N . PRO A 1 343 ? -26.741 16.004 18.486 1.00 65.19 343 PRO A N 1
ATOM 2609 C CA . PRO A 1 343 ? -26.954 16.659 17.204 1.00 65.19 343 PRO A CA 1
ATOM 2610 C C . PRO A 1 343 ? -27.097 15.598 16.102 1.00 65.19 343 PRO A C 1
ATOM 2612 O O . PRO A 1 343 ? -26.349 14.619 16.072 1.00 65.19 343 PRO A O 1
ATOM 2615 N N . MET A 1 344 ? -28.070 15.776 15.201 1.00 56.25 344 MET A N 1
ATOM 2616 C CA . MET A 1 344 ? -28.203 14.914 14.024 1.00 56.25 344 MET A CA 1
ATOM 2617 C C . MET A 1 344 ? -27.014 15.149 13.086 1.00 56.25 344 MET A C 1
ATOM 2619 O O . MET A 1 344 ? -26.657 16.291 12.798 1.00 56.25 344 MET A O 1
ATOM 2623 N N . LEU A 1 345 ? -26.409 14.066 12.602 1.00 54.41 345 LEU A N 1
ATOM 2624 C CA . LEU A 1 345 ? -25.362 14.119 11.586 1.00 54.41 345 LEU A CA 1
ATOM 2625 C C . LEU A 1 345 ? -25.985 14.575 10.254 1.00 54.41 345 LEU A C 1
ATOM 2627 O O . LEU A 1 345 ? -26.794 13.856 9.681 1.00 54.41 345 LEU A O 1
ATOM 2631 N N . CYS A 1 346 ? -25.613 15.776 9.799 1.00 40.09 346 CYS A N 1
ATOM 2632 C CA . CYS A 1 346 ? -25.929 16.372 8.493 1.00 40.09 346 CYS A CA 1
ATOM 2633 C C . CYS A 1 346 ? -27.414 16.389 8.064 1.00 40.09 346 CYS A C 1
ATOM 2635 O O . CYS A 1 346 ? -27.857 15.573 7.262 1.00 40.09 346 CYS A O 1
ATOM 2637 N N . ALA A 1 347 ? -28.143 17.444 8.444 1.00 34.72 347 ALA A N 1
ATOM 2638 C CA . ALA A 1 347 ? -28.982 18.131 7.460 1.00 34.72 347 ALA A CA 1
ATOM 2639 C C . ALA A 1 347 ? -28.092 19.201 6.815 1.00 34.72 347 ALA A C 1
ATOM 2641 O O . ALA A 1 347 ? -27.402 19.927 7.531 1.00 34.72 347 ALA A O 1
ATOM 2642 N N . GLY A 1 348 ? -28.031 19.217 5.484 1.00 34.25 348 GLY A N 1
ATOM 2643 C CA . GLY A 1 348 ? -27.068 19.998 4.717 1.00 34.25 348 GLY A CA 1
ATOM 2644 C C . GLY A 1 348 ? -26.954 21.459 5.150 1.00 34.25 348 GLY A C 1
ATOM 2645 O O . GLY A 1 348 ? -27.912 22.077 5.610 1.00 34.25 348 GLY A O 1
ATOM 2646 N N . PHE A 1 349 ? -25.764 22.013 4.933 1.00 35.50 349 PHE A N 1
ATOM 2647 C CA . PHE A 1 349 ? -25.503 23.449 4.870 1.00 35.50 349 PHE A CA 1
ATOM 2648 C C . PHE A 1 349 ? -26.302 24.057 3.693 1.00 35.50 349 PHE A C 1
ATOM 2650 O O . PHE A 1 349 ? -25.760 24.445 2.665 1.00 35.50 349 PHE A O 1
ATOM 2657 N N . GLY A 1 350 ? -27.630 24.069 3.804 1.00 32.00 350 GLY A N 1
ATOM 2658 C CA . GLY A 1 350 ? -28.530 24.837 2.963 1.00 32.00 350 GLY A CA 1
ATOM 2659 C C . GLY A 1 350 ? -28.669 26.211 3.594 1.00 32.00 350 GLY A C 1
ATOM 2660 O O . GLY A 1 350 ? -29.187 26.329 4.703 1.00 32.00 350 GLY A O 1
ATOM 2661 N N . GLY A 1 351 ? -28.155 27.234 2.914 1.00 34.91 351 GLY A N 1
ATOM 2662 C CA . GLY A 1 351 ? -28.230 28.625 3.346 1.00 34.91 351 GLY A CA 1
ATOM 2663 C C . GLY A 1 351 ? -29.666 29.048 3.653 1.00 34.91 351 GLY A C 1
ATOM 2664 O O . GLY A 1 351 ? -30.447 29.331 2.754 1.00 34.91 351 GLY A O 1
ATOM 2665 N N . GLY A 1 352 ? -30.001 29.106 4.938 1.00 29.48 352 GLY A N 1
ATOM 2666 C CA . GLY A 1 352 ? -31.195 29.757 5.454 1.00 29.48 352 GLY A CA 1
ATOM 2667 C C . GLY A 1 352 ? -30.772 31.014 6.192 1.00 29.48 352 GLY A C 1
ATOM 2668 O O . GLY A 1 352 ? -30.470 30.959 7.382 1.00 29.48 352 GLY A O 1
ATOM 2669 N N . GLY A 1 353 ? -30.710 32.137 5.474 1.00 36.62 353 GLY A N 1
ATOM 2670 C CA . GLY A 1 353 ? -30.573 33.461 6.073 1.00 36.62 353 GLY A CA 1
ATOM 2671 C C . GLY A 1 353 ? -31.776 33.739 6.969 1.00 36.62 353 GLY A C 1
ATOM 2672 O O . GLY A 1 353 ? -32.854 34.061 6.485 1.00 36.62 353 GLY A O 1
ATOM 2673 N N . GLY A 1 354 ? -31.598 33.563 8.275 1.00 30.56 354 GLY A N 1
ATOM 2674 C CA . GLY A 1 354 ? -32.573 33.926 9.295 1.00 30.56 354 GLY A CA 1
ATOM 2675 C C . GLY A 1 354 ? -32.045 35.107 10.092 1.00 30.56 354 GLY A C 1
ATOM 2676 O O . GLY A 1 354 ? -31.292 34.923 11.049 1.00 30.56 354 GLY A O 1
ATOM 2677 N N . GLU A 1 355 ? -32.427 36.313 9.677 1.00 36.97 355 GLU A N 1
ATOM 2678 C CA . GLU A 1 355 ? -32.257 37.543 10.446 1.00 36.97 355 GLU A CA 1
ATOM 2679 C C . GLU A 1 355 ? -32.807 37.352 11.867 1.00 36.97 355 GLU A C 1
ATOM 2681 O O . GLU A 1 355 ? -34.007 37.163 12.074 1.00 36.97 355 GLU A O 1
ATOM 2686 N N . ARG A 1 356 ? -31.934 37.442 12.874 1.00 33.72 356 ARG A N 1
ATOM 2687 C CA . ARG A 1 356 ? -32.375 37.703 14.244 1.00 33.72 356 ARG A CA 1
ATOM 2688 C C . ARG A 1 356 ? -32.511 39.209 14.412 1.00 33.72 356 ARG A C 1
ATOM 2690 O O . ARG A 1 356 ? -31.520 39.905 14.621 1.00 33.72 356 ARG A O 1
ATOM 2697 N N . LYS A 1 357 ? -33.754 39.693 14.324 1.00 36.69 357 LYS A N 1
ATOM 2698 C CA . LYS A 1 357 ? -34.152 40.996 14.868 1.00 36.69 357 LYS A CA 1
ATOM 2699 C C . LYS A 1 357 ? -33.774 41.040 16.346 1.00 36.69 357 LYS A C 1
ATOM 2701 O O . LYS A 1 357 ? -34.229 40.213 17.132 1.00 36.69 357 LYS A O 1
ATOM 2706 N N . VAL A 1 358 ? -32.935 42.010 16.680 1.00 34.97 358 VAL A N 1
ATOM 2707 C CA . VAL A 1 358 ? -32.665 42.438 18.049 1.00 34.97 358 VAL A CA 1
ATOM 2708 C C . VAL A 1 358 ? -33.877 43.249 18.508 1.00 34.97 358 VAL A C 1
ATOM 2710 O O . VAL A 1 358 ? -34.327 44.151 17.799 1.00 34.97 358 VAL A O 1
ATOM 2713 N N . SER A 1 359 ? -34.439 42.887 19.655 1.00 37.88 359 SER A N 1
ATOM 2714 C CA . SER A 1 359 ? -35.342 43.721 20.453 1.00 37.88 359 SER A CA 1
ATOM 2715 C C . SER A 1 359 ? -34.757 43.834 21.844 1.00 37.88 359 SER A C 1
ATOM 2717 O O . SER A 1 359 ? -34.210 42.806 22.308 1.00 37.88 359 SER A O 1
#

pLDDT: mean 72.19, std 19.8, range [29.48, 95.19]

Foldseek 3Di:
DDDDDDPPDDDDDDDDDDDDDDDDDDDDPPPDDDPDPPFPPQDPLVVLVVLLVVLFDPVCVVVLVVLVVCVVVVNDDPVRSCVSVVVRLVVSQVVPPDPDHDHSVRNVVSVVCNVVSVVSNVVGDDDDPDDPPVVPPPPDDDDDDDPDCPVVVVVVVVVVVVPQDPVNVVVVVVVVVVVPDDDDPDDDDPPCVVVVVVVVVVVVPDQAAQDCDPVNVVPPPPPDPLVVLLVQLVVQDDCVRVVDQDDLVSQQSNQQSVCRSVNNPVTDDSCPSVVVSVVVVVVVVVVVVVVCLQAVADADNHDHDPVNVVVVVVQVVCVVVVNDAADVNPHGPSRVVRVVVRDDDDPDPDDDPDDDDDD

Secondary structure (DSSP, 8-state):
---------------PPPP--PPP--------------PPPPP--HHHHHHHHHHS-HHHHHHHHHHHHHHHTTSS-HHHHHHHHHHHHHHHHHHTTSTTPPPHHHHHHHHHHHHHHHHHHHTSPPPPSS--TTTSGGG--SS---TT-HHHHHHHHHHHHHT--HHHHHHHHHHHHTTSSS--S-------HHHHHHHHHHHHTSPPPP---GGGGGTTTTSS-HHHHHHHHHHSPPHHHH-PPP-HHHHHHHHHHHHHHTT-TT---TTHHHHHHHHHHHHHHHHHHHHHHHHHS-STTS---HHHHHHHHHHHHHHHTTSSPPBTTTB-HHHHHHHHHSPPS--------------